Protein AF-F8KZW7-F1 (afdb_monomer_lite)

Foldseek 3Di:
DALVVLLVQLVVLVVDDPVSSLVSLLVSLVVLLVVLVVDPDDDLVSLVSSLSSLVSSQPRPPHFLSSVLSNLVSVQVNQVNVVNPWKDFPDKDKDKAFAPQQKKKKAALVLAAEPVCVVVCVVCVVVCQQQQRMAMAGQPDGGIAMEMETEIAGQAQHDGPVQSVFFRHKDDWGKHFHQPQWMAMAHDGRHPPDDGRDTDRDDGGMWTWMWTWGDDPVHIYIYITIYHDPDDGGDDDPDHHYPYRDD

Structure (mmCIF, N/CA/C/O backbone):
data_AF-F8KZW7-F1
#
_entry.id   AF-F8KZW7-F1
#
loop_
_atom_site.group_PDB
_atom_site.id
_atom_site.type_symbol
_atom_site.label_atom_id
_atom_site.label_alt_id
_atom_site.label_comp_id
_atom_site.label_asym_id
_atom_site.label_entity_id
_atom_site.label_seq_id
_atom_site.pdbx_PDB_ins_code
_atom_site.Cartn_x
_atom_site.Cartn_y
_atom_site.Cartn_z
_atom_site.occupancy
_atom_site.B_iso_or_equiv
_atom_site.auth_seq_id
_atom_site.auth_comp_id
_atom_site.auth_asym_id
_atom_site.auth_atom_id
_atom_site.pdbx_PDB_model_num
ATOM 1 N N . MET A 1 1 ? -19.514 6.693 23.276 1.00 58.22 1 MET A N 1
ATOM 2 C CA . MET A 1 1 ? -19.284 7.990 22.617 1.00 58.22 1 MET A CA 1
ATOM 3 C C . MET A 1 1 ? -19.379 7.736 21.130 1.00 58.22 1 MET A C 1
ATOM 5 O O . MET A 1 1 ? -18.929 6.681 20.712 1.00 58.22 1 MET A O 1
ATOM 9 N N . ASP A 1 2 ? -20.049 8.608 20.391 1.00 83.12 2 ASP A N 1
ATOM 10 C CA . ASP A 1 2 ? -20.352 8.393 18.974 1.00 83.12 2 ASP A CA 1
ATOM 11 C C . ASP A 1 2 ? -19.089 8.574 18.110 1.00 83.12 2 ASP A C 1
ATOM 13 O O . ASP A 1 2 ? -18.417 9.605 18.214 1.00 83.12 2 ASP A O 1
ATOM 17 N N . VAL A 1 3 ? -18.754 7.577 17.283 1.00 91.12 3 VAL A N 1
ATOM 18 C CA . VAL A 1 3 ? -17.607 7.627 16.359 1.00 91.12 3 VAL A CA 1
ATOM 19 C C . VAL A 1 3 ? -17.760 8.753 15.331 1.00 91.12 3 VAL A C 1
ATOM 21 O O . VAL A 1 3 ? -16.763 9.372 14.953 1.00 91.12 3 VAL A O 1
ATOM 24 N N . SER A 1 4 ? -18.997 9.126 14.994 1.00 89.56 4 SER A N 1
ATOM 25 C CA . SER A 1 4 ? -19.314 10.258 14.116 1.00 89.56 4 SER A CA 1
ATOM 26 C C . SER A 1 4 ? -18.741 11.568 14.665 1.00 89.56 4 SER A C 1
ATOM 28 O O . SER A 1 4 ? -18.175 12.378 13.929 1.00 89.56 4 SER A O 1
ATOM 30 N N . ARG A 1 5 ? -18.798 11.750 15.993 1.00 93.00 5 ARG A N 1
ATOM 31 C CA . ARG A 1 5 ? -18.225 12.915 16.685 1.00 93.00 5 ARG A CA 1
ATOM 32 C C . ARG A 1 5 ? -16.701 12.937 16.571 1.00 93.00 5 ARG A C 1
ATOM 34 O O . ARG A 1 5 ? -16.118 13.985 16.310 1.00 93.00 5 ARG A O 1
ATOM 41 N N . LEU A 1 6 ? -16.048 11.784 16.745 1.00 93.75 6 LEU A N 1
ATOM 42 C CA . LEU A 1 6 ? -14.592 11.666 16.588 1.00 93.75 6 LEU A CA 1
ATOM 43 C C . LEU A 1 6 ? -14.150 11.943 15.151 1.00 93.75 6 LEU A C 1
ATOM 45 O O . LEU A 1 6 ? -13.119 12.581 14.929 1.00 93.75 6 LEU A O 1
ATOM 49 N N . LYS A 1 7 ? -14.934 11.491 14.173 1.00 94.19 7 LYS A N 1
ATOM 50 C CA . LYS A 1 7 ? -14.703 11.771 12.758 1.00 94.19 7 LYS A CA 1
ATOM 51 C C . LYS A 1 7 ? -14.780 13.269 12.473 1.00 94.19 7 LYS A C 1
ATOM 53 O O . LYS A 1 7 ? -13.861 13.818 11.866 1.00 94.19 7 LYS A O 1
ATOM 58 N N . GLU A 1 8 ? -15.803 13.957 12.975 1.00 94.12 8 GLU A N 1
ATOM 59 C CA . GLU A 1 8 ? -15.895 15.413 12.846 1.00 94.12 8 GLU A CA 1
ATOM 60 C C . GLU A 1 8 ? -14.707 16.124 13.514 1.00 94.12 8 GLU A C 1
ATOM 62 O O . GLU A 1 8 ? -14.055 16.959 12.882 1.00 94.12 8 GLU A O 1
ATOM 67 N N . GLU A 1 9 ? -14.351 15.744 14.746 1.00 94.94 9 GLU A N 1
ATOM 68 C CA . GLU A 1 9 ? -13.170 16.284 15.432 1.00 94.94 9 GLU A CA 1
ATOM 69 C C . GLU A 1 9 ? -11.878 16.061 14.634 1.00 94.94 9 GLU A C 1
ATOM 71 O O . GLU A 1 9 ? -11.013 16.940 14.606 1.00 94.94 9 GLU A O 1
ATOM 76 N N . THR A 1 10 ? -11.754 14.919 13.951 1.00 94.75 10 THR A N 1
ATOM 77 C CA . THR A 1 10 ? -10.608 14.616 13.084 1.00 94.75 10 THR A CA 1
ATOM 78 C C . THR A 1 10 ? -10.523 15.617 11.934 1.00 94.75 10 THR A C 1
ATOM 80 O O . THR A 1 10 ? -9.460 16.194 11.700 1.00 94.75 10 THR A O 1
ATOM 83 N N . TYR A 1 11 ? -11.638 15.896 11.254 1.00 94.06 11 TYR A N 1
ATOM 84 C CA . TYR A 1 11 ? -11.665 16.874 10.163 1.00 94.06 11 TYR A CA 1
ATOM 85 C C . TYR A 1 11 ? -11.407 18.305 10.628 1.00 94.06 11 TYR A C 1
ATOM 87 O O . TYR A 1 11 ? -10.748 19.066 9.918 1.00 94.06 11 TYR A O 1
ATOM 95 N N . GLN A 1 12 ? -11.877 18.687 11.817 1.00 94.88 12 GLN A N 1
ATOM 96 C CA . GLN A 1 12 ? -11.544 19.999 12.375 1.00 94.88 12 GLN A CA 1
ATOM 97 C C . GLN A 1 12 ? -10.061 20.083 12.755 1.00 94.88 12 GLN A C 1
ATOM 99 O O . GLN A 1 12 ? -9.422 21.100 12.490 1.00 94.88 12 GLN A O 1
ATOM 104 N N . ALA A 1 13 ? -9.477 19.007 13.292 1.00 94.06 13 ALA A N 1
ATOM 105 C CA . ALA A 1 13 ? -8.058 18.964 13.639 1.00 94.06 13 ALA A CA 1
ATOM 106 C C . ALA A 1 13 ? -7.142 19.159 12.418 1.00 94.06 13 ALA A C 1
ATOM 108 O O . ALA A 1 13 ? -6.082 19.771 12.546 1.00 94.06 13 ALA A O 1
ATOM 109 N N . LEU A 1 14 ? -7.552 18.702 11.228 1.00 92.31 14 LEU A N 1
ATOM 110 C CA . LEU A 1 14 ? -6.794 18.900 9.986 1.00 92.31 14 LEU A CA 1
ATOM 111 C C . LEU A 1 14 ? -6.624 20.377 9.598 1.00 92.31 14 LEU A C 1
ATOM 113 O O . LEU A 1 14 ? -5.655 20.705 8.913 1.00 92.31 14 LEU A O 1
ATOM 117 N N . LYS A 1 15 ? -7.520 21.257 10.062 1.00 94.31 15 LYS A N 1
ATOM 118 C CA . LYS A 1 15 ? -7.487 22.706 9.804 1.00 94.31 15 LYS A CA 1
ATOM 119 C C . LYS A 1 15 ? -6.581 23.476 10.773 1.00 94.31 15 LYS A C 1
ATOM 121 O O . LYS A 1 15 ? -6.376 24.671 10.585 1.00 94.31 15 LYS A O 1
ATOM 126 N N . LEU A 1 16 ? -6.066 22.819 11.815 1.00 93.00 16 LEU A N 1
ATOM 127 C CA . LEU A 1 16 ? -5.183 23.437 12.806 1.00 93.00 16 LEU A CA 1
ATOM 128 C C . LEU A 1 16 ? -3.752 23.596 12.272 1.00 93.00 16 LEU A C 1
ATOM 130 O O . LEU A 1 16 ? -3.317 22.892 11.356 1.00 93.00 16 LEU A O 1
ATOM 134 N N . GLY A 1 17 ? -2.980 24.477 12.915 1.00 91.25 17 GLY A N 1
ATOM 135 C CA . GLY A 1 17 ? -1.543 24.597 12.670 1.00 91.25 17 GLY A CA 1
ATOM 136 C C . GLY A 1 17 ? -0.790 23.306 13.017 1.00 91.25 17 GLY A C 1
ATOM 137 O O . GLY A 1 17 ? -1.219 22.535 13.875 1.00 91.25 17 GLY A O 1
ATOM 138 N N . ALA A 1 18 ? 0.362 23.068 12.380 1.00 88.38 18 ALA A N 1
ATOM 139 C CA . ALA A 1 18 ? 1.062 21.775 12.407 1.00 88.38 18 ALA A CA 1
ATOM 140 C C . ALA A 1 18 ? 1.253 21.174 13.816 1.00 88.38 18 ALA A C 1
ATOM 142 O O . ALA A 1 18 ? 0.946 20.001 14.036 1.00 88.38 18 ALA A O 1
ATOM 143 N N . ARG A 1 19 ? 1.707 21.978 14.790 1.00 89.25 19 ARG A N 1
ATOM 144 C CA . ARG A 1 19 ? 1.958 21.528 16.172 1.00 89.25 19 ARG A CA 1
ATOM 145 C C . ARG A 1 19 ? 0.678 21.132 16.912 1.00 89.25 19 ARG A C 1
ATOM 147 O O . ARG A 1 19 ? 0.672 20.149 17.652 1.00 89.25 19 ARG A O 1
ATOM 154 N N . GLU A 1 20 ? -0.388 21.905 16.745 1.00 92.94 20 GLU A N 1
ATOM 155 C CA . GLU A 1 20 ? -1.680 21.653 17.392 1.00 92.94 20 GLU A CA 1
ATOM 156 C C . GLU A 1 20 ? -2.397 20.479 16.734 1.00 92.94 20 GLU A C 1
ATOM 158 O O . GLU A 1 20 ? -2.860 19.580 17.435 1.00 92.94 20 GLU A O 1
ATOM 163 N N . ARG A 1 21 ? -2.377 20.430 15.396 1.00 92.81 21 ARG A N 1
ATOM 164 C CA . ARG A 1 21 ? -2.855 19.302 14.595 1.00 92.81 21 ARG A CA 1
ATOM 165 C C . ARG A 1 21 ? -2.210 17.999 15.046 1.00 92.81 21 ARG A C 1
ATOM 167 O O . ARG A 1 21 ? -2.924 17.046 15.333 1.00 92.81 21 ARG A O 1
ATOM 174 N N . PHE A 1 22 ? -0.883 17.967 15.179 1.00 90.62 22 PHE A N 1
ATOM 175 C CA . PHE A 1 22 ? -0.159 16.782 15.644 1.00 90.62 22 PHE A CA 1
ATOM 176 C C . PHE A 1 22 ? -0.659 16.296 17.012 1.00 90.62 22 PHE A C 1
ATOM 178 O O . PHE A 1 22 ? -1.036 15.133 17.166 1.00 90.62 22 PHE A O 1
ATOM 185 N N . LYS A 1 23 ? -0.714 17.192 18.007 1.00 92.06 23 LYS A N 1
ATOM 186 C CA . LYS A 1 23 ? -1.178 16.849 19.361 1.00 92.06 23 LYS A CA 1
ATOM 187 C C . LYS A 1 23 ? -2.624 16.354 19.358 1.00 92.06 23 LYS A C 1
ATOM 189 O O . LYS A 1 23 ? -2.924 15.343 19.992 1.00 92.06 23 LYS A O 1
ATOM 194 N N . LYS A 1 24 ? -3.506 17.055 18.641 1.00 94.00 24 LYS A N 1
ATOM 195 C CA . LYS A 1 24 ? -4.939 16.758 18.608 1.00 94.00 24 LYS A CA 1
ATOM 196 C C . LYS A 1 24 ? -5.224 15.447 17.878 1.00 94.00 24 LYS A C 1
ATOM 198 O O . LYS A 1 24 ? -5.965 14.628 18.410 1.00 94.00 24 LYS A O 1
ATOM 203 N N . LEU A 1 25 ? -4.587 15.195 16.732 1.00 93.94 25 LEU A N 1
ATOM 204 C CA . LEU A 1 25 ? -4.713 13.918 16.022 1.00 93.94 25 LEU A CA 1
ATOM 205 C C . LEU A 1 25 ? -4.189 12.755 16.869 1.00 93.94 25 LEU A C 1
ATOM 207 O O . LEU A 1 25 ? -4.858 11.732 16.962 1.00 93.94 25 LEU A O 1
ATOM 211 N N . LYS A 1 26 ? -3.057 12.914 17.567 1.00 92.19 26 LYS A N 1
ATOM 212 C CA . LYS A 1 26 ? -2.554 11.872 18.475 1.00 92.19 26 LYS A CA 1
ATOM 213 C C . LYS A 1 26 ? -3.569 11.534 19.575 1.00 92.19 26 LYS A C 1
ATOM 215 O O . LYS A 1 26 ? -3.819 10.359 19.833 1.00 92.19 26 LYS A O 1
ATOM 220 N N . GLN A 1 27 ? -4.181 12.549 20.188 1.00 93.50 27 GLN A N 1
ATOM 221 C CA . GLN A 1 27 ? -5.240 12.363 21.185 1.00 93.50 27 GLN A CA 1
ATOM 222 C C . GLN A 1 27 ? -6.457 11.627 20.602 1.00 93.50 27 GLN A C 1
ATOM 224 O O . GLN A 1 27 ? -6.861 10.604 21.155 1.00 93.50 27 GLN A O 1
ATOM 229 N N . ILE A 1 28 ? -6.996 12.111 19.476 1.00 94.31 28 ILE A N 1
ATOM 230 C CA . ILE A 1 28 ? -8.148 11.502 18.791 1.00 94.31 28 ILE A CA 1
ATOM 231 C C . ILE A 1 28 ? -7.849 10.046 18.426 1.00 94.31 28 ILE A C 1
ATOM 233 O O . ILE A 1 28 ? -8.687 9.175 18.637 1.00 94.31 28 ILE A O 1
ATOM 237 N N . GLY A 1 29 ? -6.641 9.764 17.933 1.00 93.19 29 GLY A N 1
ATOM 238 C CA . GLY A 1 29 ? -6.198 8.411 17.627 1.00 93.19 29 GLY A CA 1
ATOM 239 C C . GLY A 1 29 ? -6.315 7.499 18.845 1.00 93.19 29 GLY A C 1
ATOM 240 O O . GLY A 1 29 ? -7.010 6.486 18.787 1.00 93.19 29 GLY A O 1
ATOM 241 N N . HIS A 1 30 ? -5.687 7.851 19.970 1.00 93.44 30 HIS A N 1
ATOM 242 C CA . HIS A 1 30 ? -5.748 7.021 21.179 1.00 93.44 30 HIS A CA 1
ATOM 243 C C . HIS A 1 30 ? -7.184 6.761 21.653 1.00 93.44 30 HIS A C 1
ATOM 245 O O . HIS A 1 30 ? -7.508 5.643 22.059 1.00 93.44 30 HIS A O 1
ATOM 251 N N . GLU A 1 31 ? -8.044 7.769 21.554 1.00 94.31 31 GLU A N 1
ATOM 252 C CA . GLU A 1 31 ? -9.458 7.667 21.893 1.00 94.31 31 GLU A CA 1
ATOM 253 C C . GLU A 1 31 ? -10.211 6.720 20.945 1.00 94.31 31 GLU A C 1
ATOM 255 O O . GLU A 1 31 ? -10.855 5.777 21.410 1.00 94.31 31 GLU A O 1
ATOM 260 N N . ALA A 1 32 ? -10.049 6.887 19.629 1.00 94.62 32 ALA A N 1
ATOM 261 C CA . ALA A 1 32 ? -10.641 6.021 18.611 1.00 94.62 32 ALA A CA 1
ATOM 262 C C . ALA A 1 32 ? -10.169 4.566 18.746 1.00 94.62 32 ALA A C 1
ATOM 264 O O . ALA A 1 32 ? -10.972 3.640 18.678 1.00 94.62 32 ALA A O 1
ATOM 265 N N . LEU A 1 33 ? -8.877 4.341 19.004 1.00 94.44 33 LEU A N 1
ATOM 266 C CA . LEU A 1 33 ? -8.320 3.002 19.200 1.00 94.44 33 LEU A CA 1
ATOM 267 C C . LEU A 1 33 ? -8.892 2.319 20.449 1.00 94.44 33 LEU A C 1
ATOM 269 O O . LEU A 1 33 ? -9.175 1.122 20.418 1.00 94.44 33 LEU A O 1
ATOM 273 N N . SER A 1 34 ? -9.052 3.066 21.544 1.00 93.75 34 SER A N 1
ATOM 274 C CA . SER A 1 34 ? -9.648 2.561 22.785 1.00 93.75 34 SER A CA 1
ATOM 275 C C . SER A 1 34 ? -11.116 2.163 22.585 1.00 93.75 34 SER A C 1
ATOM 277 O O . SER A 1 34 ? -11.524 1.062 22.968 1.00 93.75 34 SER A O 1
ATOM 279 N N . GLN A 1 35 ? -11.894 3.019 21.912 1.00 93.62 35 GLN A N 1
ATOM 280 C CA . GLN A 1 35 ? -13.299 2.747 21.597 1.00 93.62 35 GLN A CA 1
ATOM 281 C C . GLN A 1 35 ? -13.440 1.556 20.640 1.00 93.62 35 GLN A C 1
ATOM 283 O O . GLN A 1 35 ? -14.198 0.633 20.931 1.00 93.62 35 GLN A O 1
ATOM 288 N N . TYR A 1 36 ? -12.631 1.507 19.576 1.00 94.19 36 TYR A N 1
ATOM 289 C CA . TYR A 1 36 ? -12.600 0.396 18.623 1.00 94.19 36 TYR A CA 1
ATOM 290 C C . TYR A 1 36 ? -12.297 -0.952 19.289 1.00 94.19 36 TYR A C 1
ATOM 292 O O . TYR A 1 36 ? -12.964 -1.944 19.014 1.00 94.19 36 TYR A O 1
ATOM 300 N N . LYS A 1 37 ? -11.332 -1.004 20.217 1.00 91.38 37 LYS A N 1
ATOM 301 C CA . LYS A 1 37 ? -11.010 -2.238 20.960 1.00 91.38 37 LYS A CA 1
ATOM 302 C C . LYS A 1 37 ? -12.126 -2.700 21.899 1.00 91.38 37 LYS A C 1
ATOM 304 O O . LYS A 1 37 ? -12.156 -3.874 22.257 1.00 91.38 37 LYS A O 1
ATOM 309 N N . SER A 1 38 ? -12.997 -1.786 22.315 1.00 90.56 38 SER A N 1
ATOM 310 C CA . SER A 1 38 ? -14.096 -2.061 23.245 1.00 90.56 38 SER A CA 1
ATOM 311 C C . SER A 1 38 ? -15.400 -2.439 22.527 1.00 90.56 38 SER A C 1
ATOM 313 O O . SER A 1 38 ? -16.345 -2.888 23.176 1.00 90.56 38 SER A O 1
ATOM 315 N N . LEU A 1 39 ? -15.460 -2.274 21.201 1.00 89.56 39 LEU A N 1
ATOM 316 C CA . LEU A 1 39 ? -16.603 -2.658 20.375 1.00 89.56 39 LEU A CA 1
ATOM 317 C C . LEU A 1 39 ? -16.708 -4.181 20.272 1.00 89.56 39 LEU A C 1
ATOM 319 O O . LEU A 1 39 ? -15.776 -4.856 19.838 1.00 89.56 39 LEU A O 1
ATOM 323 N N . LYS A 1 40 ? -17.868 -4.718 20.661 1.00 83.62 40 LYS A N 1
ATOM 324 C CA . LYS A 1 40 ? -18.182 -6.146 20.516 1.00 83.62 40 LYS A CA 1
ATOM 325 C C . LYS A 1 40 ? -18.731 -6.456 19.124 1.00 83.62 40 LYS A C 1
ATOM 327 O O . LYS A 1 40 ? -18.193 -7.327 18.449 1.00 83.62 40 LYS A O 1
ATOM 332 N N . ASP A 1 41 ? -19.711 -5.670 18.679 1.00 83.75 41 ASP A N 1
ATOM 333 C CA . ASP A 1 41 ? -20.428 -5.869 17.417 1.00 83.75 41 ASP A CA 1
ATOM 334 C C . ASP A 1 41 ? -20.592 -4.530 16.677 1.00 83.75 41 ASP A C 1
ATOM 336 O O . ASP A 1 41 ? -21.647 -3.905 16.755 1.00 83.75 41 ASP A O 1
ATOM 340 N N . PRO A 1 42 ? -19.534 -4.031 16.012 1.00 86.62 42 PRO A N 1
ATOM 341 C CA . PRO A 1 42 ? -19.619 -2.789 15.249 1.00 86.62 42 PRO A CA 1
ATOM 342 C C . PRO A 1 42 ? -20.479 -2.980 13.991 1.00 86.62 42 PRO A C 1
ATOM 344 O O . PRO A 1 42 ? -20.363 -4.013 13.323 1.00 86.62 42 PRO A O 1
ATOM 347 N N . CYS A 1 43 ? -21.300 -1.986 13.642 1.00 90.88 43 CYS A N 1
ATOM 348 C CA . CYS A 1 43 ? -22.025 -1.982 12.369 1.00 90.88 43 CYS A CA 1
ATOM 349 C C . CYS A 1 43 ? -21.145 -1.467 11.213 1.00 90.88 43 CYS A C 1
ATOM 351 O O . CYS A 1 43 ? -19.990 -1.073 11.399 1.00 90.88 43 CYS A O 1
ATOM 353 N N . VAL A 1 44 ? -21.682 -1.499 9.991 1.00 90.75 44 VAL A N 1
ATOM 354 C CA . VAL A 1 44 ? -20.967 -1.073 8.776 1.00 90.75 44 VAL A CA 1
ATOM 355 C C . VAL A 1 44 ? -20.605 0.413 8.842 1.00 90.75 44 VAL A C 1
ATOM 357 O O . VAL A 1 44 ? -19.481 0.787 8.506 1.00 90.75 44 VAL A O 1
ATOM 360 N N . GLU A 1 45 ? -21.532 1.246 9.309 1.00 91.12 45 GLU A N 1
ATOM 361 C CA . GLU A 1 45 ? -21.376 2.695 9.444 1.00 91.12 45 GLU A CA 1
ATOM 362 C C . GLU A 1 45 ? -20.285 3.038 10.462 1.00 91.12 45 GLU A C 1
ATOM 364 O O . GLU A 1 45 ? -19.380 3.811 10.145 1.00 91.12 45 GLU A O 1
ATOM 369 N N . ASP A 1 46 ? -20.296 2.378 11.626 1.00 91.62 46 ASP A N 1
ATOM 370 C CA . ASP A 1 46 ? -19.263 2.561 12.647 1.00 91.62 46 ASP A CA 1
ATOM 371 C C . ASP A 1 46 ? -17.872 2.263 12.078 1.00 91.62 46 ASP A C 1
ATOM 373 O O . ASP A 1 46 ? -16.930 3.045 12.225 1.00 91.62 46 ASP A O 1
ATOM 377 N N . LEU A 1 47 ? -17.729 1.114 11.407 1.00 92.88 47 LEU A N 1
ATOM 378 C CA . LEU A 1 47 ? -16.454 0.698 10.829 1.00 92.88 47 LEU A CA 1
ATOM 379 C C . LEU A 1 47 ? -15.983 1.657 9.743 1.00 92.88 47 LEU A C 1
ATOM 381 O O . LEU A 1 47 ? -14.785 1.928 9.674 1.00 92.88 47 LEU A O 1
ATOM 385 N N . LYS A 1 48 ? -16.896 2.178 8.919 1.00 92.44 48 LYS A N 1
ATOM 386 C CA . LYS A 1 48 ? -16.565 3.168 7.893 1.00 92.44 48 LYS A CA 1
ATOM 387 C C . LYS A 1 48 ? -15.923 4.404 8.522 1.00 92.44 48 LYS A C 1
ATOM 389 O O . LYS A 1 48 ? -14.860 4.830 8.069 1.00 92.44 48 LYS A O 1
ATOM 394 N N . ASP A 1 49 ? -16.502 4.915 9.603 1.00 94.19 49 ASP A N 1
ATOM 395 C CA . ASP A 1 49 ? -15.970 6.086 10.295 1.00 94.19 49 ASP A CA 1
ATOM 396 C C . ASP A 1 49 ? -14.628 5.797 10.982 1.00 94.19 49 ASP A C 1
ATOM 398 O O . ASP A 1 49 ? -13.687 6.581 10.839 1.00 94.19 49 ASP A O 1
ATOM 402 N N . TYR A 1 50 ? -14.469 4.640 11.636 1.00 95.44 50 TYR A N 1
ATOM 403 C CA . TYR A 1 50 ? -13.168 4.238 12.188 1.00 95.44 50 TYR A CA 1
ATOM 404 C C . TYR A 1 50 ? -12.089 4.088 11.116 1.00 95.44 50 TYR A C 1
ATOM 406 O O . TYR A 1 50 ? -10.954 4.509 11.335 1.00 95.44 50 TYR A O 1
ATOM 414 N N . ILE A 1 51 ? -12.414 3.499 9.962 1.00 93.06 51 ILE A N 1
ATOM 415 C CA . ILE A 1 51 ? -11.473 3.353 8.845 1.00 93.06 51 ILE A CA 1
ATOM 416 C C . ILE A 1 51 ? -11.020 4.731 8.361 1.00 93.06 51 ILE A C 1
ATOM 418 O O . ILE A 1 51 ? -9.828 4.932 8.139 1.00 93.06 51 ILE A O 1
ATOM 422 N N . GLU A 1 52 ? -11.940 5.685 8.213 1.00 93.06 52 GLU A N 1
ATOM 423 C CA . GLU A 1 52 ? -11.604 7.051 7.805 1.00 93.06 52 GLU A CA 1
ATOM 424 C C . GLU A 1 52 ? -10.703 7.753 8.828 1.00 93.06 52 GLU A C 1
ATOM 426 O O . GLU A 1 52 ? -9.672 8.314 8.449 1.00 93.06 52 GLU A O 1
ATOM 431 N N . ILE A 1 53 ? -11.026 7.650 10.122 1.00 94.00 53 ILE A N 1
ATOM 432 C CA . ILE A 1 53 ? -10.187 8.189 11.200 1.00 94.00 53 ILE A CA 1
ATOM 433 C C . ILE A 1 53 ? -8.800 7.541 11.152 1.00 94.00 53 ILE A C 1
ATOM 435 O O . ILE A 1 53 ? -7.792 8.243 11.082 1.00 94.00 53 ILE A O 1
ATOM 439 N N . PHE A 1 54 ? -8.712 6.208 11.142 1.00 93.81 54 PHE A N 1
ATOM 440 C CA . PHE A 1 54 ? -7.425 5.517 11.164 1.00 93.81 54 PHE A CA 1
ATOM 441 C C . PHE A 1 54 ? -6.582 5.808 9.921 1.00 93.81 54 PHE A C 1
ATOM 443 O O . PHE A 1 54 ? -5.381 6.004 10.076 1.00 93.81 54 PHE A O 1
ATOM 450 N N . LYS A 1 55 ? -7.177 5.946 8.728 1.00 90.19 55 LYS A N 1
ATOM 451 C CA . LYS A 1 55 ? -6.468 6.379 7.506 1.00 90.19 55 LYS A CA 1
ATOM 452 C C . LYS A 1 55 ? -5.797 7.745 7.654 1.00 90.19 55 LYS A C 1
ATOM 454 O O . LYS A 1 55 ? -4.762 7.979 7.035 1.00 90.19 55 LYS A O 1
ATOM 459 N N . ILE A 1 56 ? -6.374 8.646 8.447 1.00 90.88 56 ILE A N 1
ATOM 460 C CA . ILE A 1 56 ? -5.775 9.951 8.752 1.00 90.88 56 ILE A CA 1
ATOM 461 C C . ILE A 1 56 ? -4.689 9.794 9.822 1.00 90.88 56 ILE A C 1
ATOM 463 O O . ILE A 1 56 ? -3.591 10.322 9.669 1.00 90.88 56 ILE A O 1
ATOM 467 N N . ILE A 1 57 ? -4.976 9.044 10.888 1.00 91.44 57 ILE A N 1
ATOM 468 C CA . ILE A 1 57 ? -4.068 8.877 12.028 1.00 91.44 57 ILE A CA 1
ATOM 469 C C . ILE A 1 57 ? -2.769 8.158 11.648 1.00 91.44 57 ILE A C 1
ATOM 471 O O . ILE A 1 57 ? -1.713 8.568 12.120 1.00 91.44 57 ILE A O 1
ATOM 475 N N . VAL A 1 58 ? -2.807 7.138 10.782 1.00 87.94 58 VAL A N 1
ATOM 476 C CA . VAL A 1 58 ? -1.592 6.404 10.367 1.00 87.94 58 VAL A CA 1
ATOM 477 C C . VAL A 1 58 ? -0.598 7.264 9.580 1.00 87.94 58 VAL A C 1
ATOM 479 O O . VAL A 1 58 ? 0.571 6.911 9.510 1.00 87.94 58 VAL A O 1
ATOM 482 N N . LYS A 1 59 ? -1.035 8.408 9.033 1.00 82.94 59 LYS A N 1
ATOM 483 C CA . LYS A 1 59 ? -0.166 9.383 8.350 1.00 82.94 59 LYS A CA 1
ATOM 484 C C . LYS A 1 59 ? 0.544 10.338 9.314 1.00 82.94 59 LYS A C 1
ATOM 486 O O . LYS A 1 59 ? 1.347 11.160 8.885 1.00 82.94 59 LYS A O 1
ATOM 491 N N . VAL A 1 60 ? 0.215 10.301 10.605 1.00 82.62 60 VAL A N 1
ATOM 492 C CA . VAL A 1 60 ? 0.857 11.155 11.608 1.00 82.62 60 VAL A CA 1
ATOM 493 C C . VAL A 1 60 ? 2.232 10.564 11.952 1.00 82.62 60 VAL A C 1
ATOM 495 O O . VAL A 1 60 ? 2.294 9.398 12.343 1.00 82.62 60 VAL A O 1
ATOM 498 N N . PRO A 1 61 ? 3.331 11.338 11.866 1.00 72.25 61 PRO A N 1
ATOM 499 C CA . PRO A 1 61 ? 4.665 10.841 12.203 1.00 72.25 61 PRO A CA 1
ATOM 500 C C . PRO A 1 61 ? 4.751 10.290 13.635 1.00 72.25 61 PRO A C 1
ATOM 502 O O . PRO A 1 61 ? 4.103 10.812 14.545 1.00 72.25 61 PRO A O 1
ATOM 505 N N . ALA A 1 62 ? 5.573 9.256 13.849 1.00 71.62 62 ALA A N 1
ATOM 506 C CA . ALA A 1 62 ? 5.801 8.621 15.157 1.00 71.62 62 ALA A CA 1
ATOM 507 C C . ALA A 1 62 ? 4.522 8.116 15.869 1.00 71.62 62 ALA A C 1
ATOM 509 O O . ALA A 1 62 ? 4.455 8.048 17.104 1.00 71.62 62 ALA A O 1
ATOM 510 N N . ILE A 1 63 ? 3.476 7.785 15.107 1.00 74.94 63 ILE A N 1
ATOM 511 C CA . ILE A 1 63 ? 2.269 7.150 15.634 1.00 74.94 63 ILE A CA 1
ATOM 512 C C . ILE A 1 63 ? 2.507 5.642 15.842 1.00 74.94 63 ILE A C 1
ATOM 514 O O . ILE A 1 63 ? 3.281 5.006 15.135 1.00 74.94 63 ILE A O 1
ATOM 518 N N . SER A 1 64 ? 1.841 5.050 16.835 1.00 78.00 64 SER A N 1
ATOM 519 C CA . SER A 1 64 ? 2.010 3.631 17.175 1.00 78.00 64 SER A CA 1
ATOM 520 C C . SER A 1 64 ? 1.608 2.688 16.030 1.00 78.00 64 SER A C 1
ATOM 522 O O . SER A 1 64 ? 0.555 2.850 15.413 1.00 78.00 64 SER A O 1
ATOM 524 N N . THR A 1 65 ? 2.361 1.601 15.847 1.00 80.75 65 THR A N 1
ATOM 525 C CA . THR A 1 65 ? 2.015 0.480 14.949 1.00 80.75 65 THR A CA 1
ATOM 526 C C . THR A 1 65 ? 0.624 -0.111 15.225 1.00 80.75 65 THR A C 1
ATOM 528 O O . THR A 1 65 ? -0.033 -0.626 14.318 1.00 80.75 65 THR A O 1
ATOM 531 N N . ALA A 1 66 ? 0.105 0.048 16.449 1.00 84.94 66 ALA A N 1
ATOM 532 C CA . ALA A 1 66 ? -1.242 -0.371 16.826 1.00 84.94 66 ALA A CA 1
ATOM 533 C C . ALA A 1 66 ? -2.348 0.255 15.952 1.00 84.94 66 ALA A C 1
ATOM 535 O O . ALA A 1 66 ? -3.405 -0.359 15.796 1.00 84.94 66 ALA A O 1
ATOM 536 N N . PHE A 1 67 ? -2.117 1.439 15.370 1.00 88.50 67 PHE A N 1
ATOM 537 C CA . PHE A 1 67 ? -3.061 2.092 14.458 1.00 88.50 67 PHE A CA 1
ATOM 538 C C . PHE A 1 67 ? -3.106 1.426 13.082 1.00 88.50 67 PHE A C 1
ATOM 540 O O . PHE A 1 67 ? -4.199 1.197 12.569 1.00 88.50 67 PHE A O 1
ATOM 547 N N . ASN A 1 68 ? -1.955 1.028 12.528 1.00 85.31 68 ASN A N 1
ATOM 548 C CA . ASN A 1 68 ? -1.891 0.247 11.286 1.00 85.31 68 ASN A CA 1
ATOM 549 C C . ASN A 1 68 ? -2.621 -1.094 11.448 1.00 85.31 68 ASN A C 1
ATOM 551 O O . ASN A 1 68 ? -3.441 -1.480 10.613 1.00 85.31 68 ASN A O 1
ATOM 555 N N . MET A 1 69 ? -2.401 -1.770 12.580 1.00 86.50 69 MET A N 1
ATOM 556 C CA . MET A 1 69 ? -3.110 -3.007 12.909 1.00 86.50 69 MET A CA 1
ATOM 557 C C . MET A 1 69 ? -4.625 -2.797 13.048 1.00 86.50 69 MET A C 1
ATOM 559 O O . MET A 1 69 ? -5.407 -3.638 12.603 1.00 86.50 69 MET A O 1
ATOM 563 N N . ALA A 1 70 ? -5.052 -1.705 13.691 1.00 90.12 70 ALA A N 1
ATOM 564 C CA . ALA A 1 70 ? -6.467 -1.385 13.867 1.00 90.12 70 ALA A CA 1
ATOM 565 C C . ALA A 1 70 ? -7.149 -1.059 12.533 1.00 90.12 70 ALA A C 1
ATOM 567 O O . ALA A 1 70 ? -8.231 -1.581 12.279 1.00 90.12 70 ALA A O 1
ATOM 568 N N . LEU A 1 71 ? -6.494 -0.287 11.659 1.00 90.00 71 LEU A N 1
ATOM 569 C CA . LEU A 1 71 ? -6.973 0.005 10.309 1.00 90.00 71 LEU A CA 1
ATOM 570 C C . LEU A 1 71 ? -7.192 -1.281 9.503 1.00 90.00 71 LEU A C 1
ATOM 572 O O . LEU A 1 71 ? -8.286 -1.500 8.983 1.00 90.00 71 LEU A O 1
ATOM 576 N N . ALA A 1 72 ? -6.185 -2.159 9.456 1.00 85.25 72 ALA A N 1
ATOM 577 C CA . ALA A 1 72 ? -6.271 -3.419 8.721 1.00 85.25 72 ALA A CA 1
ATOM 578 C C . ALA A 1 72 ? -7.413 -4.313 9.243 1.00 85.25 72 ALA A C 1
ATOM 580 O O . ALA A 1 72 ? -8.196 -4.858 8.461 1.00 85.25 72 ALA A O 1
ATOM 581 N N . LYS A 1 73 ? -7.571 -4.410 10.571 1.00 88.00 73 LYS A N 1
ATOM 582 C CA . LYS A 1 73 ? -8.678 -5.148 11.202 1.00 88.00 73 LYS A CA 1
ATOM 583 C C . LYS A 1 73 ? -10.045 -4.533 10.900 1.00 88.00 73 LYS A C 1
ATOM 585 O O . LYS A 1 73 ? -10.981 -5.275 10.603 1.00 88.00 73 LYS A O 1
ATOM 590 N N . ALA A 1 74 ? -10.165 -3.207 10.959 1.00 90.38 74 ALA A N 1
ATOM 591 C CA . ALA A 1 74 ? -11.414 -2.504 10.687 1.00 90.38 74 ALA A CA 1
ATOM 592 C C . ALA A 1 74 ? -11.851 -2.702 9.231 1.00 90.38 74 ALA A C 1
ATOM 594 O O . ALA A 1 74 ? -12.993 -3.089 8.996 1.00 90.38 74 ALA A O 1
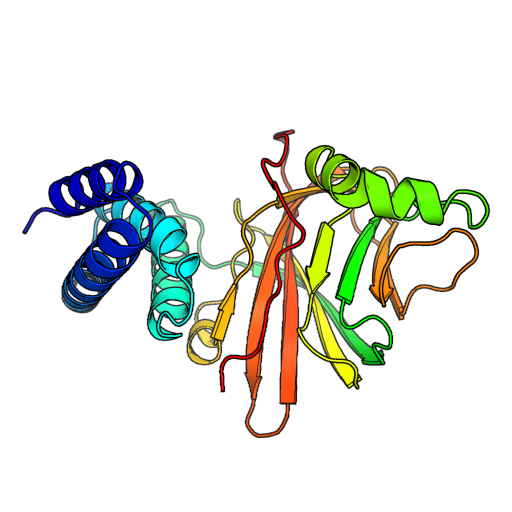ATOM 595 N N . MET A 1 75 ? -10.929 -2.552 8.271 1.00 88.06 75 MET A N 1
ATOM 596 C CA . MET A 1 75 ? -11.187 -2.818 6.850 1.00 88.06 75 MET A CA 1
ATOM 597 C C . MET A 1 75 ? -11.625 -4.265 6.604 1.00 88.06 75 MET A C 1
ATOM 599 O O . MET A 1 75 ? -12.612 -4.501 5.915 1.00 88.06 75 MET A O 1
ATOM 603 N N . SER A 1 76 ? -10.942 -5.234 7.214 1.00 84.56 76 SER A N 1
ATOM 604 C CA . SER A 1 76 ? -11.303 -6.653 7.117 1.00 84.56 76 SER A CA 1
ATOM 605 C C . SER A 1 76 ? -12.727 -6.937 7.590 1.00 84.56 76 SER A C 1
ATOM 607 O O . SER A 1 76 ? -13.527 -7.563 6.890 1.00 84.56 76 SER A O 1
ATOM 609 N N . LYS A 1 77 ? -13.059 -6.439 8.789 1.00 88.00 77 LYS A N 1
ATOM 610 C CA . LYS A 1 77 ? -14.374 -6.627 9.398 1.00 88.00 77 LYS A CA 1
ATOM 611 C C . LYS A 1 77 ? -15.460 -5.939 8.572 1.00 88.00 77 LYS A C 1
ATOM 613 O O . LYS A 1 77 ? -16.509 -6.539 8.368 1.00 88.00 77 LYS A O 1
ATOM 618 N N . TYR A 1 78 ? -15.185 -4.739 8.060 1.00 88.81 78 TYR A N 1
ATOM 619 C CA . TYR A 1 78 ? -16.087 -3.991 7.184 1.00 88.81 78 TYR A CA 1
ATOM 620 C C . TYR A 1 78 ? -16.424 -4.793 5.925 1.00 88.81 78 TYR A C 1
ATOM 622 O O . TYR A 1 78 ? -17.594 -5.011 5.633 1.00 88.81 78 TYR A O 1
ATOM 630 N N . LEU A 1 79 ? -15.410 -5.332 5.243 1.00 85.75 79 LEU A N 1
ATOM 631 C CA . LEU A 1 79 ? -15.605 -6.173 4.059 1.00 85.75 79 LEU A CA 1
ATOM 632 C C . LEU A 1 79 ? -16.392 -7.451 4.369 1.00 85.75 79 LEU A C 1
ATOM 634 O O . LEU A 1 79 ? -17.277 -7.827 3.606 1.00 85.75 79 LEU A O 1
ATOM 638 N N . THR A 1 80 ? -16.127 -8.081 5.515 1.00 86.12 80 THR A N 1
ATOM 639 C CA . THR A 1 80 ? -16.883 -9.266 5.946 1.00 86.12 80 THR A CA 1
ATOM 640 C C . THR A 1 80 ? -18.360 -8.937 6.180 1.00 86.12 80 THR A C 1
ATOM 642 O O . THR A 1 80 ? -19.221 -9.710 5.771 1.00 86.12 80 THR A O 1
ATOM 645 N N . LEU A 1 81 ? -18.677 -7.786 6.789 1.00 87.31 81 LEU A N 1
ATOM 646 C CA . LEU A 1 81 ? -20.068 -7.349 6.976 1.00 87.31 81 LEU A CA 1
ATOM 647 C C . LEU A 1 81 ? -20.774 -7.013 5.653 1.00 87.31 81 LEU A C 1
ATOM 649 O O . LEU A 1 81 ? -21.988 -7.163 5.569 1.00 87.31 81 LEU A O 1
ATOM 653 N N . LEU A 1 82 ? -20.028 -6.620 4.617 1.00 85.94 82 LEU A N 1
ATOM 654 C CA . LEU A 1 82 ? -20.548 -6.431 3.258 1.00 85.94 82 LEU A CA 1
ATOM 655 C C . LEU A 1 82 ? -20.702 -7.744 2.464 1.00 85.94 82 LEU A C 1
ATOM 657 O O . LEU A 1 82 ? -21.064 -7.709 1.291 1.00 85.94 82 LEU A O 1
ATOM 661 N N . GLY A 1 83 ? -20.431 -8.901 3.077 1.00 78.88 83 GLY A N 1
ATOM 662 C CA . GLY A 1 83 ? -20.541 -10.212 2.429 1.00 78.88 83 GLY A CA 1
ATOM 663 C C . GLY A 1 83 ? -19.299 -10.643 1.643 1.00 78.88 83 GLY A C 1
ATOM 664 O O . GLY A 1 83 ? -19.306 -11.713 1.033 1.00 78.88 83 GLY A O 1
ATOM 665 N N . CYS A 1 84 ? -18.206 -9.872 1.682 1.00 77.25 84 CYS A N 1
ATOM 666 C CA . CYS A 1 84 ? -16.913 -10.292 1.144 1.00 77.25 84 CYS A CA 1
ATOM 667 C C . CYS A 1 84 ? -16.227 -11.215 2.162 1.00 77.25 84 CYS A C 1
ATOM 669 O O . CYS A 1 84 ? -15.469 -10.774 3.031 1.00 77.25 84 CYS A O 1
ATOM 671 N N . ASN A 1 85 ? -16.537 -12.509 2.092 1.00 63.41 85 ASN A N 1
ATOM 672 C CA . ASN A 1 85 ? -16.039 -13.511 3.032 1.00 63.41 85 ASN A CA 1
ATOM 673 C C . ASN A 1 85 ? -14.534 -13.758 2.859 1.00 63.41 85 ASN A C 1
ATOM 675 O O . ASN A 1 85 ? -14.152 -14.631 2.093 1.00 63.41 85 ASN A O 1
ATOM 679 N N . ASN A 1 86 ? -13.716 -13.055 3.654 1.00 66.31 86 ASN A N 1
ATOM 680 C CA . ASN A 1 86 ? -12.249 -13.124 3.717 1.00 66.31 86 ASN A CA 1
ATOM 681 C C . ASN A 1 86 ? -11.532 -12.868 2.379 1.00 66.31 86 ASN A C 1
ATOM 683 O O . ASN A 1 86 ? -11.830 -13.464 1.356 1.00 66.31 86 ASN A O 1
ATOM 687 N N . ALA A 1 87 ? -10.495 -12.031 2.400 1.00 75.81 87 ALA A N 1
ATOM 688 C CA . ALA A 1 87 ? -9.642 -11.841 1.230 1.00 75.81 87 ALA A CA 1
ATOM 689 C C . ALA A 1 87 ? -9.006 -13.178 0.807 1.00 75.81 87 ALA A C 1
ATOM 691 O O . ALA A 1 87 ? -8.227 -13.762 1.568 1.00 75.81 87 ALA A O 1
ATOM 692 N N . ILE A 1 88 ? -9.340 -13.667 -0.388 1.00 86.69 88 ILE A N 1
ATOM 693 C CA . ILE A 1 88 ? -8.723 -14.866 -0.963 1.00 86.69 88 ILE A CA 1
ATOM 694 C C . ILE A 1 88 ? -7.489 -14.424 -1.741 1.00 86.69 88 ILE A C 1
ATOM 696 O O . ILE A 1 88 ? -7.572 -13.564 -2.612 1.00 86.69 88 ILE A O 1
ATOM 700 N N . VAL A 1 89 ? -6.330 -15.007 -1.435 1.00 91.12 89 VAL A N 1
ATOM 701 C CA . VAL A 1 89 ? -5.103 -14.767 -2.206 1.00 91.12 89 VAL A CA 1
ATOM 702 C C . VAL A 1 89 ? -5.135 -15.663 -3.443 1.00 91.12 89 VAL A C 1
ATOM 704 O O . VAL A 1 89 ? -4.894 -16.864 -3.338 1.00 91.12 89 VAL A O 1
ATOM 707 N N . LEU A 1 90 ? -5.429 -15.076 -4.602 1.00 92.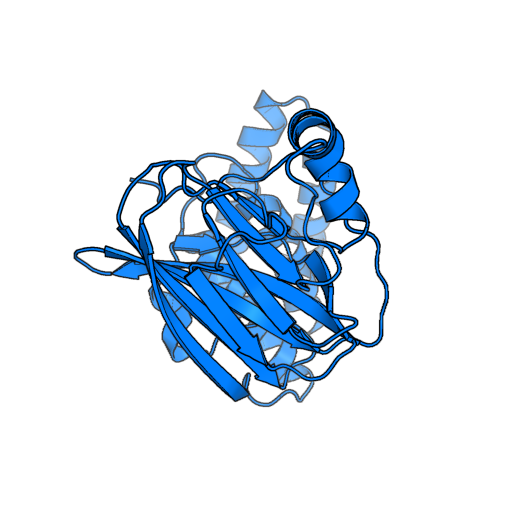38 90 LEU A N 1
ATOM 708 C CA . LEU A 1 90 ? -5.466 -15.765 -5.897 1.00 92.38 90 LEU A CA 1
ATOM 709 C C . LEU A 1 90 ? -4.063 -16.124 -6.389 1.00 92.38 90 LEU A C 1
ATOM 711 O O . LEU A 1 90 ? -3.849 -17.163 -7.007 1.00 92.38 90 LEU A O 1
ATOM 715 N N . PHE A 1 91 ? -3.099 -15.250 -6.108 1.00 93.81 91 PHE A N 1
ATOM 716 C CA . PHE A 1 91 ? -1.717 -15.406 -6.532 1.00 93.81 91 PHE A CA 1
ATOM 717 C C . PHE A 1 91 ? -0.773 -14.798 -5.500 1.00 93.81 91 PHE A C 1
ATOM 719 O O . PHE A 1 91 ? -1.081 -13.763 -4.907 1.00 93.81 91 PHE A O 1
ATOM 726 N N . LYS A 1 92 ? 0.400 -15.413 -5.320 1.00 95.38 92 LYS A N 1
ATOM 727 C CA . LYS A 1 92 ? 1.513 -14.814 -4.583 1.00 95.38 92 LYS A CA 1
ATOM 728 C C . LYS A 1 92 ? 2.858 -15.220 -5.179 1.00 95.38 92 LYS A C 1
ATOM 730 O O . LYS A 1 92 ? 3.049 -16.385 -5.521 1.00 95.38 92 LYS A O 1
ATOM 735 N N . LYS A 1 93 ? 3.806 -14.286 -5.222 1.00 96.69 93 LYS A N 1
ATOM 736 C CA . LYS A 1 93 ? 5.209 -14.551 -5.566 1.00 96.69 93 LYS A CA 1
ATOM 737 C C . LYS A 1 93 ? 6.115 -13.742 -4.652 1.00 96.69 93 LYS A C 1
ATOM 739 O O . LYS A 1 93 ? 5.845 -12.572 -4.400 1.00 96.69 93 LYS A O 1
ATOM 744 N N . SER A 1 94 ? 7.154 -14.391 -4.142 1.00 95.62 94 SER A N 1
ATOM 745 C CA . SER A 1 94 ? 8.125 -13.797 -3.227 1.00 95.62 94 SER A CA 1
ATOM 746 C C . SER A 1 94 ? 9.502 -13.756 -3.859 1.00 95.62 94 SER A C 1
ATOM 748 O O . SER A 1 94 ? 9.862 -14.669 -4.601 1.00 95.62 94 SER A O 1
ATOM 750 N N . THR A 1 95 ? 10.265 -12.727 -3.518 1.00 95.44 95 T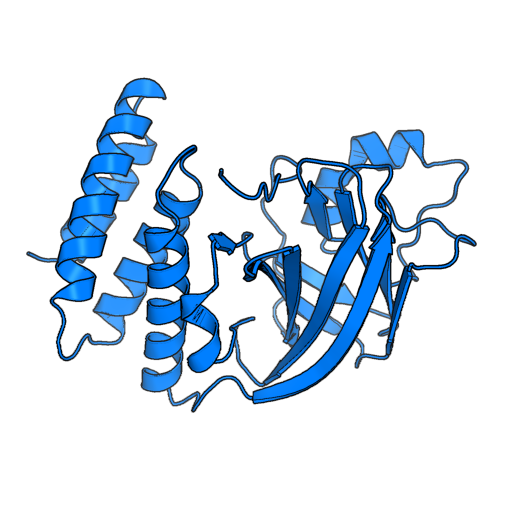HR A N 1
ATOM 751 C CA . THR A 1 95 ? 11.696 -12.638 -3.796 1.00 95.44 95 THR A CA 1
ATOM 752 C C . THR A 1 95 ? 12.392 -11.881 -2.668 1.00 95.44 95 THR A C 1
ATOM 754 O O . THR A 1 95 ? 11.736 -11.289 -1.807 1.00 95.44 95 THR A O 1
ATOM 757 N N . LYS A 1 96 ? 13.719 -11.884 -2.699 1.00 94.50 96 LYS A N 1
ATOM 758 C CA . LYS A 1 96 ? 14.548 -10.916 -1.989 1.00 94.50 96 LYS A CA 1
ATOM 759 C C . LYS A 1 96 ? 15.075 -9.911 -3.004 1.00 94.50 96 LYS A C 1
ATOM 761 O O . LYS A 1 96 ? 15.429 -10.313 -4.112 1.00 94.50 96 LYS A O 1
ATOM 766 N N . ILE A 1 97 ? 15.065 -8.634 -2.644 1.00 93.75 97 ILE A N 1
ATOM 767 C CA . ILE A 1 97 ? 15.618 -7.552 -3.462 1.00 93.75 97 ILE A CA 1
ATOM 768 C C . ILE A 1 97 ? 16.708 -6.876 -2.641 1.00 93.75 97 ILE A C 1
ATOM 770 O O . ILE A 1 97 ? 16.475 -6.562 -1.474 1.00 93.75 97 ILE A O 1
ATOM 774 N N . LEU A 1 98 ? 17.879 -6.682 -3.243 1.00 93.50 98 LEU A N 1
ATOM 775 C CA . LEU A 1 98 ? 18.926 -5.827 -2.697 1.00 93.50 98 LEU A CA 1
ATOM 776 C C . LEU A 1 98 ? 18.660 -4.403 -3.187 1.00 93.50 98 LEU A C 1
ATOM 778 O O . LEU A 1 98 ? 18.635 -4.181 -4.393 1.00 93.50 98 LEU A O 1
ATOM 782 N N . LEU A 1 99 ? 18.409 -3.482 -2.261 1.00 92.56 99 LEU A N 1
ATOM 783 C CA . LEU A 1 99 ? 18.144 -2.080 -2.563 1.00 92.56 99 LEU A CA 1
ATOM 784 C C . LEU A 1 99 ? 19.405 -1.250 -2.356 1.00 92.56 99 LEU A C 1
ATOM 786 O O . LEU A 1 99 ? 19.970 -1.277 -1.261 1.00 92.56 99 LEU A O 1
ATOM 790 N N . ASP A 1 100 ? 19.765 -0.481 -3.377 1.00 92.06 100 ASP A N 1
ATOM 791 C CA . ASP A 1 100 ? 20.802 0.550 -3.349 1.00 92.06 100 ASP A CA 1
ATOM 792 C C . ASP A 1 100 ? 20.193 1.968 -3.413 1.00 92.06 100 ASP A C 1
ATOM 794 O O . ASP A 1 100 ? 20.898 2.959 -3.222 1.00 92.06 100 ASP A O 1
ATOM 798 N N . SER A 1 101 ? 18.893 2.093 -3.721 1.00 89.31 101 SER A N 1
ATOM 799 C CA . SER A 1 101 ? 18.191 3.384 -3.804 1.00 89.31 101 SER A CA 1
ATOM 800 C C . SER A 1 101 ? 17.337 3.720 -2.577 1.00 89.31 101 SER A C 1
ATOM 802 O O . SER A 1 101 ? 16.614 4.721 -2.587 1.00 89.31 101 SER A O 1
ATOM 804 N N . ALA A 1 102 ? 17.344 2.860 -1.553 1.00 91.69 102 ALA A N 1
ATOM 805 C CA . ALA A 1 102 ? 16.400 2.879 -0.435 1.00 91.69 102 ALA A CA 1
ATOM 806 C C . ALA A 1 102 ? 14.921 3.031 -0.864 1.00 91.69 102 ALA A C 1
ATOM 808 O O . ALA A 1 102 ? 14.117 3.646 -0.152 1.00 91.69 102 ALA A O 1
ATOM 809 N N . SER A 1 103 ? 14.540 2.515 -2.041 1.00 93.62 103 SER A N 1
ATOM 810 C CA . SER A 1 103 ? 13.186 2.653 -2.583 1.00 93.62 103 SER A CA 1
ATOM 811 C C . SER A 1 103 ? 12.794 1.511 -3.516 1.00 93.62 103 SER A C 1
ATOM 813 O O . SER A 1 103 ? 13.636 0.848 -4.110 1.00 93.62 103 SER A O 1
ATOM 815 N N . ILE A 1 104 ? 11.489 1.275 -3.646 1.00 95.50 104 ILE A N 1
ATOM 816 C CA . ILE A 1 104 ? 10.935 0.216 -4.491 1.00 95.50 104 ILE A CA 1
ATOM 817 C C . ILE A 1 104 ? 9.890 0.814 -5.425 1.00 95.50 104 ILE A C 1
ATOM 819 O O . ILE A 1 104 ? 8.924 1.418 -4.949 1.00 95.50 104 ILE A O 1
ATOM 823 N N . ALA A 1 105 ? 10.028 0.575 -6.732 1.00 95.81 105 ALA A N 1
ATOM 824 C CA . ALA A 1 105 ? 8.973 0.830 -7.710 1.00 95.81 105 ALA A CA 1
ATOM 825 C C . ALA A 1 105 ? 8.184 -0.425 -8.058 1.00 95.81 105 ALA A C 1
ATOM 827 O O . ALA A 1 105 ? 8.714 -1.533 -8.125 1.00 95.81 105 ALA A O 1
ATOM 828 N N . ILE A 1 106 ? 6.906 -0.213 -8.360 1.00 96.94 106 ILE A N 1
ATOM 829 C CA . ILE A 1 106 ? 5.960 -1.205 -8.857 1.00 96.94 106 ILE A CA 1
ATOM 830 C C . ILE A 1 106 ? 5.231 -0.603 -10.052 1.00 96.94 106 ILE A C 1
ATOM 832 O O . ILE A 1 106 ? 4.741 0.520 -9.972 1.00 96.94 106 ILE A O 1
ATOM 836 N N . GLY A 1 107 ? 5.102 -1.336 -11.149 1.00 96.75 107 GLY A N 1
ATOM 837 C CA . GLY A 1 107 ? 4.437 -0.819 -12.344 1.00 96.75 107 GLY A CA 1
ATOM 838 C C . GLY A 1 107 ? 4.465 -1.800 -13.501 1.00 96.75 107 GLY A C 1
ATOM 839 O O . GLY A 1 107 ? 4.993 -2.906 -13.384 1.00 96.75 107 GLY A O 1
ATOM 840 N N . ASP A 1 108 ? 3.847 -1.411 -14.609 1.00 96.44 108 ASP A N 1
ATOM 841 C CA . ASP A 1 108 ? 3.845 -2.199 -15.840 1.00 96.44 108 ASP A CA 1
ATOM 842 C C . ASP A 1 108 ? 5.082 -1.877 -16.682 1.00 96.44 108 ASP A C 1
ATOM 844 O O . ASP A 1 108 ? 5.442 -0.710 -16.838 1.00 96.44 108 ASP A O 1
ATOM 848 N N . GLN A 1 109 ? 5.703 -2.895 -17.278 1.00 91.19 109 GLN A N 1
ATOM 849 C CA . GLN A 1 109 ? 6.879 -2.723 -18.146 1.00 91.19 109 GLN A CA 1
ATOM 850 C C . GLN A 1 109 ? 6.648 -1.776 -19.330 1.00 91.19 109 GLN A C 1
ATOM 852 O O . GLN A 1 109 ? 7.590 -1.169 -19.832 1.00 91.19 109 GLN A O 1
ATOM 857 N N . SER A 1 110 ? 5.407 -1.612 -19.790 1.00 93.50 110 SER A N 1
ATOM 858 C CA . SER A 1 110 ? 5.100 -0.655 -20.861 1.00 93.50 110 SER A CA 1
ATOM 859 C C . SER A 1 110 ? 5.296 0.810 -20.460 1.00 93.50 110 SER A C 1
ATOM 861 O O . SER A 1 110 ? 5.430 1.656 -21.342 1.00 93.50 110 SER A O 1
ATOM 863 N N . TYR A 1 111 ? 5.349 1.105 -19.159 1.00 93.38 111 TYR A N 1
ATOM 864 C CA . TYR A 1 111 ? 5.674 2.425 -18.618 1.00 93.38 111 TYR A CA 1
ATOM 865 C C . TYR A 1 111 ? 7.149 2.567 -18.223 1.00 93.38 111 TYR A C 1
ATOM 867 O O . TYR A 1 111 ? 7.513 3.566 -17.606 1.00 93.38 111 TYR A O 1
ATOM 875 N N . ALA A 1 112 ? 8.002 1.594 -18.569 1.00 90.88 112 ALA A N 1
ATOM 876 C CA . ALA A 1 112 ? 9.426 1.666 -18.277 1.00 90.88 112 ALA A CA 1
ATOM 877 C C . ALA A 1 112 ? 10.062 2.913 -18.915 1.00 90.88 112 ALA A C 1
ATOM 879 O O . ALA A 1 112 ? 9.895 3.191 -20.107 1.00 90.88 112 ALA A O 1
ATOM 880 N N . ILE A 1 113 ? 10.807 3.652 -18.101 1.00 90.44 113 ILE A N 1
ATOM 881 C CA . ILE A 1 113 ? 11.437 4.921 -18.459 1.00 90.44 113 ILE A CA 1
ATOM 882 C C . ILE A 1 113 ? 12.687 4.645 -19.292 1.00 90.44 113 ILE A C 1
ATOM 884 O O . ILE A 1 113 ? 13.475 3.757 -18.970 1.00 90.44 113 ILE A O 1
ATOM 888 N N . ASP A 1 114 ? 12.890 5.410 -20.363 1.00 87.56 114 ASP A N 1
ATOM 889 C CA . ASP A 1 114 ? 14.134 5.332 -21.126 1.00 87.56 114 ASP A CA 1
ATOM 890 C C . ASP A 1 114 ? 15.290 5.939 -20.320 1.00 87.56 114 ASP A C 1
ATOM 892 O O . ASP A 1 114 ? 15.137 6.991 -19.694 1.00 87.56 114 ASP A O 1
ATOM 896 N N . GLN A 1 115 ? 16.459 5.299 -20.337 1.00 83.31 115 GLN A N 1
ATOM 897 C CA . GLN A 1 115 ? 17.594 5.703 -19.503 1.00 83.31 115 GLN A CA 1
ATOM 898 C C . GLN A 1 115 ? 18.049 7.140 -19.808 1.00 83.31 115 GLN A C 1
ATOM 900 O O . GLN A 1 115 ? 18.503 7.852 -18.914 1.00 83.31 115 GLN A O 1
ATOM 905 N N . THR A 1 116 ? 17.876 7.597 -21.052 1.00 83.75 116 THR A N 1
ATOM 906 C CA . THR A 1 116 ? 18.192 8.973 -21.466 1.00 83.75 116 THR A CA 1
ATOM 907 C C . THR A 1 116 ? 17.312 10.029 -20.797 1.00 83.75 116 THR A C 1
ATOM 909 O O . THR A 1 116 ? 17.719 11.184 -20.722 1.00 83.75 116 THR A O 1
ATOM 912 N N . ASN A 1 117 ? 16.136 9.642 -20.294 1.00 84.19 117 ASN A N 1
ATOM 913 C CA . ASN A 1 117 ? 15.139 10.537 -19.701 1.00 84.19 117 ASN A CA 1
ATOM 914 C C . ASN A 1 117 ? 15.055 10.376 -18.174 1.00 84.19 117 ASN A C 1
ATOM 916 O O . ASN A 1 117 ? 14.134 10.894 -17.548 1.00 84.19 117 ASN A O 1
ATOM 920 N N . LEU A 1 118 ? 15.994 9.649 -17.557 1.00 79.75 118 LEU A N 1
ATOM 921 C CA . LEU A 1 118 ? 15.923 9.289 -16.140 1.00 79.75 118 LEU A CA 1
ATOM 922 C C . LEU A 1 118 ? 15.866 10.516 -15.217 1.00 79.75 118 LEU A C 1
ATOM 924 O O . LEU A 1 118 ? 15.081 10.526 -14.277 1.00 79.75 118 LEU A O 1
ATOM 928 N N . SER A 1 119 ? 16.655 11.556 -15.504 1.00 80.06 119 SER A N 1
ATOM 929 C CA . SER A 1 119 ? 16.668 12.784 -14.695 1.00 80.06 119 SER A CA 1
ATOM 930 C C . SER A 1 119 ? 15.307 13.481 -14.694 1.00 80.06 119 SER A C 1
ATOM 932 O O . SER A 1 119 ? 14.817 13.856 -13.639 1.00 80.06 119 SER A O 1
ATOM 934 N N . GLU A 1 120 ? 14.684 13.613 -15.865 1.00 81.69 120 GLU A N 1
ATOM 935 C CA . GLU A 1 120 ? 13.349 14.202 -15.996 1.00 81.69 120 GLU A CA 1
ATOM 936 C C . GLU A 1 120 ? 12.307 13.316 -15.302 1.00 81.69 120 GLU A C 1
ATOM 938 O O . GLU A 1 120 ? 11.462 13.794 -14.553 1.00 81.69 120 GLU A O 1
ATOM 943 N N . ALA A 1 121 ? 12.398 11.997 -15.466 1.00 77.69 121 ALA A N 1
ATOM 944 C CA . ALA A 1 121 ? 11.465 11.083 -14.824 1.00 77.69 121 ALA A CA 1
ATOM 945 C C . ALA A 1 121 ? 11.540 11.121 -13.288 1.00 77.69 121 ALA A C 1
ATOM 947 O O . ALA A 1 121 ? 10.506 10.986 -12.637 1.00 77.69 121 ALA A O 1
ATOM 948 N N . ILE A 1 122 ? 12.724 11.344 -12.706 1.00 80.31 122 ILE A N 1
ATOM 949 C CA . ILE A 1 122 ? 12.876 11.561 -11.261 1.00 80.31 122 ILE A CA 1
ATOM 950 C C . ILE A 1 122 ? 12.062 12.789 -10.834 1.00 80.31 122 ILE A C 1
ATOM 952 O O . ILE A 1 122 ? 11.225 12.670 -9.937 1.00 80.31 122 ILE A O 1
ATOM 956 N N . ASP A 1 123 ? 12.211 13.914 -11.537 1.00 82.75 123 ASP A N 1
ATOM 957 C CA . ASP A 1 123 ? 11.485 15.158 -11.245 1.00 82.75 123 ASP A CA 1
ATOM 958 C C . ASP A 1 123 ? 9.959 15.002 -11.405 1.00 82.75 123 ASP A C 1
ATOM 960 O O . ASP A 1 123 ? 9.178 15.588 -10.652 1.00 82.75 123 ASP A O 1
ATOM 964 N N . HIS A 1 124 ? 9.523 14.146 -12.334 1.00 86.62 124 HIS A N 1
ATOM 965 C CA . HIS A 1 124 ? 8.112 13.881 -12.634 1.00 86.62 124 HIS A CA 1
ATOM 966 C C . HIS A 1 124 ? 7.542 12.625 -11.950 1.00 86.62 124 HIS A C 1
ATOM 968 O O . HIS A 1 124 ? 6.411 12.220 -12.233 1.00 86.62 124 HIS A O 1
ATOM 974 N N . THR A 1 125 ? 8.264 12.011 -11.006 1.00 88.12 125 THR A N 1
ATOM 975 C CA . THR A 1 125 ? 7.849 10.741 -10.376 1.00 88.12 125 THR A CA 1
ATOM 976 C C . THR A 1 125 ? 6.459 10.827 -9.742 1.00 88.12 125 THR A C 1
ATOM 978 O O . THR A 1 125 ? 5.632 9.930 -9.909 1.00 88.12 125 THR A O 1
ATOM 981 N N . VAL A 1 126 ? 6.157 11.929 -9.051 1.00 89.94 126 VAL A N 1
ATOM 982 C CA . VAL A 1 126 ? 4.845 12.137 -8.417 1.00 89.94 126 VAL A CA 1
ATOM 983 C C . VAL A 1 126 ? 3.721 12.193 -9.459 1.00 89.94 126 VAL A C 1
ATOM 985 O O . VAL A 1 126 ? 2.612 11.724 -9.203 1.00 89.94 126 VAL A O 1
ATOM 988 N N . GLU A 1 127 ? 3.984 12.712 -10.658 1.00 91.25 127 GLU A N 1
ATOM 989 C CA . GLU A 1 127 ? 3.002 12.738 -11.745 1.00 91.25 127 GLU A CA 1
ATOM 990 C C . GLU A 1 127 ? 2.751 11.341 -12.315 1.00 91.25 127 GLU A C 1
ATOM 992 O O . GLU A 1 127 ? 1.590 10.978 -12.526 1.00 91.25 127 GLU A O 1
ATOM 997 N N . LEU A 1 128 ? 3.805 10.533 -12.486 1.00 92.00 128 LEU A N 1
ATOM 998 C CA . LEU A 1 128 ? 3.694 9.128 -12.899 1.00 92.00 128 LEU A CA 1
ATOM 999 C C . LEU A 1 128 ? 2.857 8.322 -11.893 1.00 92.00 128 LEU A C 1
ATOM 1001 O O . LEU A 1 128 ? 1.952 7.576 -12.285 1.00 92.00 128 LEU A O 1
ATOM 1005 N N . ILE A 1 129 ? 3.100 8.537 -10.593 1.00 93.25 129 ILE A N 1
ATOM 1006 C CA . ILE A 1 129 ? 2.299 7.951 -9.512 1.00 93.25 129 ILE A CA 1
ATOM 1007 C C . ILE A 1 129 ? 0.852 8.421 -9.610 1.00 93.25 129 ILE A C 1
ATOM 1009 O O . ILE A 1 129 ? -0.071 7.606 -9.580 1.00 93.25 129 ILE A O 1
ATOM 1013 N N . ASN A 1 130 ? 0.618 9.721 -9.780 1.00 93.19 130 ASN A N 1
ATOM 1014 C CA . ASN A 1 130 ? -0.730 10.274 -9.864 1.00 93.19 130 ASN A CA 1
ATOM 1015 C C . ASN A 1 130 ? -1.516 9.786 -11.086 1.00 93.19 130 ASN A C 1
ATOM 1017 O O . ASN A 1 130 ? -2.735 9.637 -10.992 1.00 93.19 130 ASN A O 1
ATOM 1021 N N . HIS A 1 131 ? -0.847 9.459 -12.191 1.00 93.44 131 HIS A N 1
ATOM 1022 C CA . HIS A 1 131 ? -1.456 8.828 -13.366 1.00 93.44 131 HIS A CA 1
ATOM 1023 C C . HIS A 1 131 ? -1.560 7.298 -13.280 1.00 93.44 131 HIS A C 1
ATOM 1025 O O . HIS A 1 131 ? -2.072 6.673 -14.207 1.00 93.44 131 HIS A O 1
ATOM 1031 N N . GLY A 1 132 ? -1.121 6.692 -12.173 1.00 93.69 132 GLY A N 1
ATOM 1032 C CA . GLY A 1 132 ? -1.204 5.250 -11.949 1.00 93.69 132 GLY A CA 1
ATOM 1033 C C . GLY A 1 132 ? -0.279 4.435 -12.852 1.00 93.69 132 GLY A C 1
ATOM 1034 O O . GLY A 1 132 ? -0.563 3.271 -13.121 1.00 93.69 132 GLY A O 1
ATOM 1035 N N . GLN A 1 133 ? 0.800 5.037 -13.353 1.00 94.81 133 GLN A N 1
ATOM 1036 C CA . GLN A 1 133 ? 1.767 4.369 -14.232 1.00 94.81 133 GLN A CA 1
ATOM 1037 C C . GLN A 1 133 ? 2.794 3.565 -13.431 1.00 94.81 133 GLN A C 1
ATOM 1039 O O . GLN A 1 133 ? 3.228 2.494 -13.853 1.00 94.81 133 GLN A O 1
ATOM 1044 N N . CYS A 1 134 ? 3.140 4.057 -12.246 1.00 94.25 134 CYS A N 1
ATOM 1045 C CA . CYS A 1 134 ? 3.957 3.350 -11.276 1.00 94.25 134 CYS A CA 1
ATOM 1046 C C . CYS A 1 134 ? 3.518 3.703 -9.853 1.00 94.25 134 CYS A C 1
ATOM 1048 O O . CYS A 1 134 ? 2.756 4.641 -9.625 1.00 94.25 134 CYS A O 1
ATOM 1050 N N . TYR A 1 135 ? 4.001 2.942 -8.884 1.00 95.62 135 TYR A N 1
ATOM 1051 C CA . TYR A 1 135 ? 3.981 3.314 -7.484 1.00 95.62 135 TYR A CA 1
ATOM 1052 C C . TYR A 1 135 ? 5.376 3.156 -6.912 1.00 95.62 135 TYR A C 1
ATOM 1054 O O . TYR A 1 135 ? 5.976 2.100 -7.090 1.00 95.62 135 TYR A O 1
ATOM 1062 N N . ILE A 1 136 ? 5.869 4.189 -6.233 1.00 94.81 136 ILE A N 1
ATOM 1063 C CA . ILE A 1 136 ? 7.187 4.187 -5.602 1.00 94.81 136 ILE A CA 1
ATOM 1064 C C . ILE A 1 136 ? 7.016 4.514 -4.130 1.00 94.81 136 ILE A C 1
ATOM 1066 O O . ILE A 1 136 ? 6.271 5.430 -3.774 1.00 94.81 136 ILE A O 1
ATOM 1070 N N . PHE A 1 137 ? 7.699 3.756 -3.284 1.00 93.31 137 PHE A N 1
ATOM 1071 C CA . PHE A 1 137 ? 7.798 4.034 -1.860 1.00 93.31 137 PHE A CA 1
ATOM 1072 C C . PHE A 1 137 ? 9.242 3.843 -1.399 1.00 93.31 137 PHE A C 1
ATOM 1074 O O . PHE A 1 137 ? 9.936 2.933 -1.851 1.00 93.31 137 PHE A O 1
ATOM 1081 N N . GLY A 1 138 ? 9.689 4.708 -0.494 1.00 92.25 138 GLY A N 1
ATOM 1082 C CA . GLY A 1 138 ? 10.970 4.557 0.182 1.00 92.25 138 GLY A CA 1
ATOM 1083 C C . GLY A 1 138 ? 10.900 3.464 1.246 1.00 92.25 138 GLY A C 1
ATOM 1084 O O . GLY A 1 138 ? 9.886 3.334 1.932 1.00 92.25 138 GLY A O 1
ATOM 1085 N N . THR A 1 139 ? 11.972 2.699 1.412 1.00 90.44 139 THR A N 1
ATOM 1086 C CA . THR A 1 139 ? 12.155 1.732 2.509 1.00 90.44 139 THR A CA 1
ATOM 1087 C C . THR A 1 139 ? 12.864 2.345 3.716 1.00 90.44 139 THR A C 1
ATOM 1089 O O . THR A 1 139 ? 12.884 1.744 4.787 1.00 90.44 139 THR A O 1
ATOM 1092 N N . GLY A 1 140 ? 13.446 3.538 3.549 1.00 87.12 140 GLY A N 1
ATOM 1093 C CA . GLY A 1 140 ? 14.192 4.263 4.584 1.00 87.12 140 GLY A CA 1
ATOM 1094 C C . GLY A 1 140 ? 15.658 3.847 4.714 1.00 87.12 140 GLY A C 1
ATOM 1095 O O . GLY A 1 140 ? 16.442 4.571 5.321 1.00 87.12 140 GLY A O 1
ATOM 1096 N N . SER A 1 141 ? 16.049 2.716 4.126 1.00 87.56 141 SER A N 1
ATOM 1097 C CA . SER A 1 141 ? 17.442 2.281 4.072 1.00 87.56 141 SER A CA 1
ATOM 1098 C C . SER A 1 141 ? 17.717 1.365 2.885 1.00 87.56 141 SER A C 1
ATOM 1100 O O . SER A 1 141 ? 16.818 0.682 2.382 1.00 87.56 141 SER A O 1
ATOM 1102 N N . ASP A 1 142 ? 18.990 1.311 2.513 1.00 91.56 142 ASP A N 1
ATOM 1103 C CA . ASP A 1 142 ? 19.553 0.298 1.624 1.00 91.56 142 ASP A CA 1
ATOM 1104 C C . ASP A 1 142 ? 19.612 -1.065 2.328 1.00 91.56 142 ASP A C 1
ATOM 1106 O O . ASP A 1 142 ? 19.508 -1.159 3.560 1.00 91.56 142 ASP A O 1
ATOM 1110 N N . GLY A 1 143 ? 19.795 -2.129 1.548 1.00 91.56 143 GLY A N 1
ATOM 1111 C CA . GLY A 1 143 ? 19.955 -3.492 2.053 1.00 91.56 143 GLY A CA 1
ATOM 1112 C C . GLY A 1 143 ? 19.025 -4.510 1.404 1.00 91.56 143 GLY A C 1
ATOM 1113 O O . GLY A 1 143 ? 18.280 -4.216 0.472 1.00 91.56 143 GLY A O 1
ATOM 1114 N N . GLU A 1 144 ? 19.100 -5.751 1.878 1.00 93.12 144 GLU A N 1
ATOM 1115 C CA . GLU A 1 144 ? 18.266 -6.839 1.369 1.00 93.12 144 GLU A CA 1
ATOM 1116 C C . GLU A 1 144 ? 16.912 -6.864 2.088 1.00 93.12 144 GLU A C 1
ATOM 1118 O O . GLU A 1 144 ? 16.858 -6.934 3.314 1.00 93.12 144 GLU A O 1
ATOM 1123 N N . PHE A 1 145 ? 15.819 -6.869 1.324 1.00 92.44 145 PHE A N 1
ATOM 1124 C CA . PHE A 1 145 ? 14.459 -6.938 1.856 1.00 92.44 145 PHE A CA 1
ATOM 1125 C C . PHE A 1 145 ? 13.647 -8.057 1.208 1.00 92.44 145 PHE A C 1
ATOM 1127 O O . PHE A 1 145 ? 13.750 -8.324 0.007 1.00 92.44 145 PHE A O 1
ATOM 1134 N N . ASN A 1 146 ? 12.764 -8.686 1.990 1.00 94.81 146 ASN A N 1
ATOM 1135 C CA . ASN A 1 146 ? 11.808 -9.649 1.446 1.00 94.81 146 ASN A CA 1
ATOM 1136 C C . ASN A 1 146 ? 10.606 -8.930 0.845 1.00 94.81 146 ASN A C 1
ATOM 1138 O O . ASN A 1 146 ? 9.861 -8.244 1.546 1.00 94.81 146 ASN A O 1
ATOM 1142 N N . ILE A 1 147 ? 10.348 -9.183 -0.432 1.00 95.44 147 ILE A N 1
ATOM 1143 C CA . ILE A 1 147 ? 9.210 -8.620 -1.147 1.00 95.44 147 ILE A CA 1
ATOM 1144 C C . ILE A 1 147 ? 8.256 -9.734 -1.541 1.00 95.44 147 ILE A C 1
ATOM 1146 O O . ILE A 1 147 ? 8.661 -10.810 -1.990 1.00 95.44 147 ILE A O 1
ATOM 1150 N N . GLN A 1 148 ? 6.961 -9.486 -1.380 1.00 95.94 148 GLN A N 1
ATOM 1151 C CA . GLN A 1 148 ? 5.929 -10.395 -1.849 1.00 95.94 148 GLN A CA 1
ATOM 1152 C C . GLN A 1 148 ? 4.833 -9.643 -2.587 1.00 95.94 148 GLN A C 1
ATOM 1154 O O . GLN A 1 148 ? 4.144 -8.813 -2.006 1.00 95.94 148 GLN A O 1
ATOM 1159 N N . VAL A 1 149 ? 4.616 -10.005 -3.846 1.00 97.38 149 VAL A N 1
ATOM 1160 C CA . VAL A 1 149 ? 3.471 -9.543 -4.632 1.00 97.38 149 VAL A CA 1
ATOM 1161 C C . VAL A 1 149 ? 2.319 -10.517 -4.433 1.00 97.38 149 VAL A C 1
ATOM 1163 O O . VAL A 1 149 ? 2.514 -11.734 -4.505 1.00 97.38 149 VAL A O 1
ATOM 1166 N N . ARG A 1 150 ? 1.117 -9.993 -4.185 1.00 96.00 150 ARG A N 1
ATOM 1167 C CA . ARG A 1 150 ? -0.117 -10.765 -4.018 1.00 96.00 150 ARG A CA 1
ATOM 1168 C C . ARG A 1 150 ? -1.244 -10.182 -4.845 1.00 96.00 150 ARG A C 1
ATOM 1170 O O . ARG A 1 150 ? -1.443 -8.974 -4.836 1.00 96.00 150 ARG A O 1
ATOM 1177 N N . ILE A 1 151 ? -2.037 -11.051 -5.457 1.00 96.19 151 ILE A N 1
ATOM 1178 C CA . ILE A 1 151 ? -3.323 -10.679 -6.052 1.00 96.19 151 ILE A CA 1
ATOM 1179 C C . ILE A 1 151 ? -4.415 -11.258 -5.168 1.00 96.19 151 ILE A C 1
ATOM 1181 O O . ILE A 1 151 ? -4.385 -12.455 -4.865 1.00 96.19 151 ILE A O 1
ATOM 1185 N N . VAL A 1 152 ? -5.357 -10.418 -4.749 1.00 93.69 152 VAL A N 1
ATOM 1186 C CA . VAL A 1 152 ? -6.473 -10.816 -3.890 1.00 93.69 152 VAL A CA 1
ATOM 1187 C C . VAL A 1 152 ? -7.814 -10.662 -4.593 1.00 93.69 152 VAL A C 1
ATOM 1189 O O . VAL A 1 152 ? -8.023 -9.737 -5.377 1.00 93.69 152 VAL A O 1
ATOM 1192 N N . GLU A 1 153 ? -8.729 -11.573 -4.285 1.00 90.88 153 GLU A N 1
ATOM 1193 C CA . GLU A 1 153 ? -10.139 -11.487 -4.650 1.00 90.88 153 GLU A CA 1
ATOM 1194 C C . GLU A 1 153 ? -10.890 -10.732 -3.549 1.00 90.88 153 GLU A C 1
ATOM 1196 O O . GLU A 1 153 ? -11.371 -11.302 -2.570 1.00 90.88 153 GLU A O 1
ATOM 1201 N N . ALA A 1 154 ? -10.900 -9.411 -3.670 1.00 88.69 154 ALA A N 1
ATOM 1202 C CA . ALA A 1 154 ? -11.594 -8.485 -2.786 1.00 88.69 154 ALA A CA 1
ATOM 1203 C C . ALA A 1 154 ? -11.847 -7.176 -3.558 1.00 88.69 154 ALA A C 1
ATOM 1205 O O . ALA A 1 154 ? -11.246 -6.980 -4.609 1.00 88.69 154 ALA A O 1
ATOM 1206 N N . PRO A 1 155 ? -12.715 -6.270 -3.077 1.00 88.62 155 PRO A N 1
ATOM 1207 C CA . PRO A 1 155 ? -12.857 -4.931 -3.663 1.00 88.62 155 PRO A CA 1
ATOM 1208 C C . PRO A 1 155 ? -11.745 -3.952 -3.232 1.00 88.62 155 PRO A C 1
ATOM 1210 O O . PRO A 1 155 ? -11.635 -2.853 -3.782 1.00 88.62 155 PRO A O 1
ATOM 1213 N N . GLU A 1 156 ? -10.947 -4.323 -2.226 1.00 90.38 156 GLU A N 1
ATOM 1214 C CA . GLU A 1 156 ? -9.838 -3.541 -1.674 1.00 90.38 156 GLU A CA 1
ATOM 1215 C C . GLU A 1 156 ? -8.605 -4.441 -1.457 1.00 90.38 156 GLU A C 1
ATOM 1217 O O . GLU A 1 156 ? -8.765 -5.630 -1.164 1.00 90.38 156 GLU A O 1
ATOM 1222 N N . PRO A 1 157 ? -7.373 -3.904 -1.547 1.00 92.00 157 PRO A N 1
ATOM 1223 C CA . PRO A 1 157 ? -6.133 -4.659 -1.359 1.00 92.00 157 PRO A CA 1
ATOM 1224 C C . PRO A 1 157 ? -5.882 -4.970 0.124 1.00 92.00 157 PRO A C 1
ATOM 1226 O O . PRO A 1 157 ? -5.072 -4.335 0.795 1.00 92.00 157 PRO A O 1
ATOM 1229 N N . VAL A 1 158 ? -6.597 -5.957 0.658 1.00 89.75 158 VAL A N 1
ATOM 1230 C CA . VAL A 1 158 ? -6.542 -6.355 2.072 1.00 89.75 158 VAL A CA 1
ATOM 1231 C C . VAL A 1 158 ? -5.794 -7.672 2.287 1.00 89.75 158 VAL A C 1
ATOM 1233 O O . VAL A 1 158 ? -5.854 -8.590 1.473 1.00 89.75 158 VAL A O 1
ATOM 1236 N N . LEU A 1 159 ? -5.096 -7.786 3.420 1.00 87.75 159 LEU A N 1
AT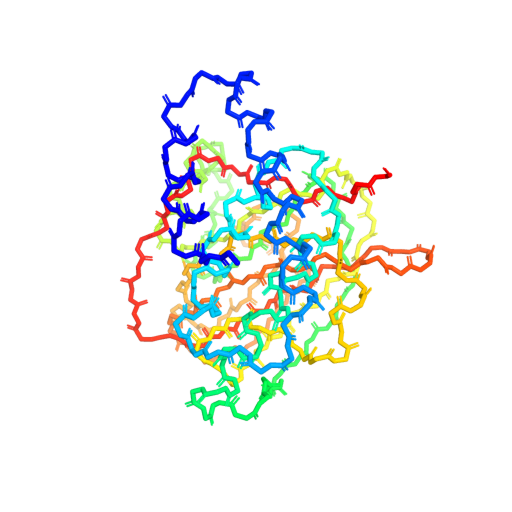OM 1237 C CA . LEU A 1 159 ? -4.446 -9.035 3.845 1.00 87.75 159 LEU A CA 1
ATOM 1238 C C . LEU A 1 159 ? -5.447 -10.019 4.463 1.00 87.75 159 LEU A C 1
ATOM 1240 O O . LEU A 1 159 ? -6.581 -9.653 4.780 1.00 87.75 159 LEU A O 1
ATOM 1244 N N . THR A 1 160 ? -5.006 -11.252 4.724 1.00 83.81 160 THR A N 1
ATOM 1245 C CA . THR A 1 160 ? -5.821 -12.224 5.461 1.00 83.81 160 THR A CA 1
ATOM 1246 C C . THR A 1 160 ? -5.812 -11.937 6.974 1.00 83.81 160 THR A C 1
ATOM 1248 O O . THR A 1 160 ? -4.806 -11.457 7.509 1.00 83.81 160 THR A O 1
ATOM 1251 N N . PRO A 1 161 ? -6.879 -12.282 7.727 1.00 78.88 161 PRO A N 1
ATOM 1252 C CA . PRO A 1 161 ? -6.974 -11.969 9.157 1.00 78.88 161 PRO A CA 1
ATOM 1253 C C . PRO A 1 161 ? -5.827 -12.462 10.044 1.00 78.88 161 PRO A C 1
ATOM 1255 O O . PRO A 1 161 ? -5.514 -11.848 11.066 1.00 78.88 161 PRO A O 1
ATOM 1258 N N . LYS A 1 162 ? -5.177 -13.566 9.660 1.00 80.94 162 LYS A N 1
ATOM 1259 C CA . LYS A 1 162 ? -4.083 -14.179 10.431 1.00 80.94 162 LYS A CA 1
ATOM 1260 C C . LYS A 1 162 ? -2.801 -13.341 10.423 1.00 80.94 162 LYS A C 1
ATOM 1262 O O . LYS A 1 162 ? -1.937 -13.544 11.275 1.00 80.94 162 LYS A O 1
ATOM 1267 N N . GLU A 1 163 ? -2.682 -12.412 9.481 1.00 83.19 163 GLU A N 1
ATOM 1268 C CA . GLU A 1 163 ? -1.450 -11.677 9.192 1.00 83.19 163 GLU A CA 1
ATOM 1269 C C . GLU A 1 163 ? -1.402 -10.310 9.881 1.00 83.19 163 GLU A C 1
ATOM 1271 O O . GLU A 1 163 ? -0.320 -9.788 10.136 1.00 83.19 163 GLU A O 1
ATOM 1276 N N . TYR A 1 164 ? -2.552 -9.765 10.295 1.00 80.06 164 TYR A N 1
ATOM 1277 C CA . TYR A 1 164 ? -2.638 -8.415 10.866 1.00 80.06 164 TYR A CA 1
ATOM 1278 C C . TYR A 1 164 ? -1.785 -8.191 12.119 1.00 80.06 164 TYR A C 1
ATOM 1280 O O . TYR A 1 164 ? -1.478 -7.052 12.454 1.00 80.06 164 TYR A O 1
ATOM 1288 N N . LYS A 1 165 ? -1.417 -9.258 12.836 1.00 78.75 165 LYS A N 1
ATOM 1289 C CA . LYS A 1 165 ? -0.622 -9.174 14.069 1.00 78.75 165 LYS A CA 1
ATOM 1290 C C . LYS A 1 165 ? 0.831 -8.732 13.857 1.00 78.75 165 LYS A C 1
ATOM 1292 O O . LYS A 1 165 ? 1.446 -8.294 14.818 1.00 78.75 165 LYS A O 1
ATOM 1297 N N . ASN A 1 166 ? 1.348 -8.848 12.635 1.00 85.19 166 ASN A N 1
ATOM 1298 C CA . ASN A 1 166 ? 2.752 -8.579 12.319 1.00 85.19 166 ASN A CA 1
ATOM 1299 C C . ASN A 1 166 ? 2.943 -7.270 11.530 1.00 85.19 166 ASN A C 1
ATOM 1301 O O . ASN A 1 166 ? 4.069 -6.941 11.164 1.00 85.19 166 ASN A O 1
ATOM 1305 N N . ILE A 1 167 ? 1.857 -6.540 11.246 1.00 87.50 167 ILE A N 1
ATOM 1306 C CA . ILE A 1 167 ? 1.905 -5.294 10.477 1.00 87.50 167 ILE A CA 1
ATOM 1307 C C . ILE A 1 167 ? 2.453 -4.178 11.358 1.00 87.50 167 ILE A C 1
ATOM 1309 O O . ILE A 1 167 ? 1.904 -3.902 12.426 1.00 87.50 167 ILE A O 1
ATOM 1313 N N . ILE A 1 168 ? 3.477 -3.491 10.863 1.00 86.88 168 ILE A N 1
ATOM 1314 C CA . ILE A 1 168 ? 4.033 -2.297 11.505 1.00 86.88 168 ILE A CA 1
ATOM 1315 C C . ILE A 1 168 ? 3.759 -1.016 10.711 1.00 86.88 168 ILE A C 1
ATOM 1317 O O . ILE A 1 168 ? 3.647 0.051 11.313 1.00 86.88 168 ILE A O 1
ATOM 1321 N N . GLY A 1 169 ? 3.526 -1.118 9.401 1.00 85.44 169 GLY A N 1
ATOM 1322 C CA . GLY A 1 169 ? 3.256 0.025 8.529 1.00 85.44 169 GLY A CA 1
ATOM 1323 C C . GLY A 1 169 ? 2.369 -0.338 7.346 1.00 85.44 169 GLY A C 1
ATOM 1324 O O . GLY A 1 169 ? 2.299 -1.503 6.950 1.00 85.44 169 GLY A O 1
ATOM 1325 N N . THR A 1 170 ? 1.678 0.658 6.795 1.00 88.88 170 THR A N 1
ATOM 1326 C CA . THR A 1 170 ? 0.878 0.522 5.573 1.00 88.88 170 THR A CA 1
ATOM 1327 C C . THR A 1 170 ? 0.995 1.774 4.717 1.00 88.88 170 THR A C 1
ATOM 1329 O O . THR A 1 170 ? 1.065 2.882 5.249 1.00 88.88 170 THR A O 1
ATOM 1332 N N . SER A 1 171 ? 0.989 1.609 3.399 1.00 90.31 171 SER A N 1
ATOM 1333 C CA . SER A 1 171 ? 0.857 2.727 2.470 1.00 90.31 171 SER A CA 1
ATOM 1334 C C . SER A 1 171 ? -0.601 3.183 2.329 1.00 90.31 171 SER A C 1
ATOM 1336 O O . SER A 1 171 ? -1.529 2.430 2.654 1.00 90.31 171 SER A O 1
ATOM 1338 N N . PRO A 1 172 ? -0.849 4.377 1.760 1.00 87.69 172 PRO A N 1
ATOM 1339 C CA . PRO A 1 172 ? -2.105 4.675 1.091 1.00 87.69 172 PRO A CA 1
ATOM 1340 C C . PRO A 1 172 ? -2.428 3.635 0.011 1.00 87.69 172 PRO A C 1
ATOM 1342 O O . PRO A 1 172 ? -1.549 2.938 -0.501 1.00 87.69 172 PRO A O 1
ATOM 1345 N N . ILE A 1 173 ? -3.709 3.552 -0.338 1.00 91.50 173 ILE A N 1
ATOM 1346 C CA . ILE A 1 173 ? -4.164 2.764 -1.481 1.00 91.50 173 ILE A CA 1
ATOM 1347 C C . ILE A 1 173 ? -4.041 3.641 -2.721 1.00 91.50 173 ILE A C 1
ATOM 1349 O O . ILE A 1 173 ? -4.663 4.704 -2.775 1.00 91.50 173 ILE A O 1
ATOM 1353 N N . VAL A 1 174 ? -3.287 3.171 -3.708 1.00 94.31 174 VAL A N 1
ATOM 1354 C CA . VAL A 1 174 ? -3.126 3.824 -5.010 1.00 94.31 174 VAL A CA 1
ATOM 1355 C C . VAL A 1 174 ? -3.761 2.982 -6.109 1.00 94.31 174 VAL A C 1
ATOM 1357 O O . VAL A 1 174 ? -3.864 1.764 -5.989 1.00 94.31 174 VAL A O 1
ATOM 1360 N N . THR A 1 175 ? -4.202 3.615 -7.188 1.00 96.75 175 THR A N 1
ATOM 1361 C CA . THR A 1 175 ? -4.662 2.934 -8.401 1.00 96.75 175 THR A CA 1
ATOM 1362 C C . THR A 1 175 ? -3.509 2.858 -9.389 1.00 96.75 175 THR A C 1
ATOM 1364 O O . THR A 1 175 ? -2.885 3.877 -9.679 1.00 96.75 175 THR A O 1
ATOM 1367 N N . LEU A 1 176 ? -3.241 1.660 -9.900 1.00 97.19 176 LEU A N 1
ATOM 1368 C CA . LEU A 1 176 ? -2.233 1.367 -10.910 1.00 97.19 176 LEU A CA 1
ATOM 1369 C C . LEU A 1 176 ? -2.885 0.762 -12.147 1.00 97.19 176 LEU A C 1
ATOM 1371 O O . LEU A 1 176 ? -3.813 -0.041 -12.038 1.00 97.19 176 LEU A O 1
ATOM 1375 N N . ASN A 1 177 ? -2.381 1.126 -13.319 1.00 97.06 177 ASN A N 1
ATOM 1376 C CA . ASN A 1 177 ? -2.774 0.538 -14.586 1.00 97.06 177 ASN A CA 1
ATOM 1377 C C . ASN A 1 177 ? -1.693 -0.427 -15.073 1.00 97.06 177 ASN A C 1
ATOM 1379 O O . ASN A 1 177 ? -0.530 -0.054 -15.189 1.00 97.06 177 ASN A O 1
ATOM 1383 N N . PHE A 1 178 ? -2.093 -1.649 -15.410 1.00 97.38 178 PHE A N 1
ATOM 1384 C CA . PHE A 1 178 ? -1.229 -2.665 -15.999 1.00 97.38 178 PHE A CA 1
ATOM 1385 C C . PHE A 1 178 ? -1.745 -3.027 -17.391 1.00 97.38 178 PHE A C 1
ATOM 1387 O O . PHE A 1 178 ? -2.445 -4.031 -17.547 1.00 97.38 178 PHE A O 1
ATOM 1394 N N . PRO A 1 179 ? -1.487 -2.198 -18.417 1.00 96.69 179 PRO A N 1
ATOM 1395 C CA . PRO A 1 179 ? -2.056 -2.398 -19.747 1.00 96.69 179 PRO A CA 1
ATOM 1396 C C . PRO A 1 179 ? -1.553 -3.674 -20.434 1.00 96.69 179 PRO A C 1
ATOM 1398 O O . PRO A 1 179 ? -2.281 -4.240 -21.246 1.00 96.69 179 PRO A O 1
ATOM 1401 N N . THR A 1 180 ? -0.342 -4.148 -20.118 1.00 97.12 180 THR A N 1
ATOM 1402 C CA . THR A 1 180 ? 0.195 -5.402 -20.675 1.00 97.12 180 THR A CA 1
ATOM 1403 C C . THR A 1 180 ? 0.036 -6.579 -19.720 1.00 97.12 180 THR A C 1
ATOM 1405 O O . THR A 1 180 ? 0.137 -7.731 -20.142 1.00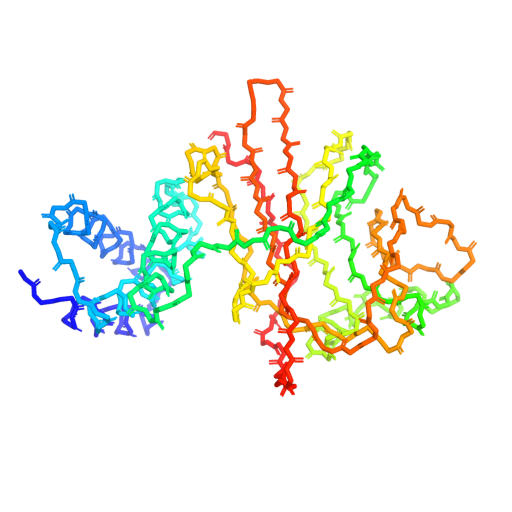 97.12 180 THR A O 1
ATOM 1408 N N . GLY A 1 181 ? -0.222 -6.299 -18.439 1.00 96.56 181 GLY A N 1
ATOM 1409 C CA . GLY A 1 181 ? -0.260 -7.310 -17.388 1.00 96.56 181 GLY A CA 1
ATOM 1410 C C . GLY A 1 181 ? 1.133 -7.760 -16.940 1.00 96.56 181 GLY A C 1
ATOM 1411 O O . GLY A 1 181 ? 1.246 -8.725 -16.189 1.00 96.56 181 GLY A O 1
ATOM 1412 N N . LYS A 1 182 ? 2.199 -7.080 -17.379 1.00 96.31 182 LYS A N 1
ATOM 1413 C CA . LYS A 1 182 ? 3.583 -7.364 -16.979 1.00 96.31 182 LYS A CA 1
ATOM 1414 C C . LYS A 1 182 ? 3.952 -6.523 -15.766 1.00 96.31 182 LYS A C 1
ATOM 1416 O O . LYS A 1 182 ? 4.617 -5.495 -15.895 1.00 96.31 182 LYS A O 1
ATOM 1421 N N . LEU A 1 183 ? 3.511 -6.956 -14.585 1.00 96.94 183 LEU A N 1
ATOM 1422 C CA . LEU A 1 183 ? 3.878 -6.305 -13.331 1.00 96.94 183 LEU A CA 1
ATOM 1423 C C . LEU A 1 183 ? 5.362 -6.525 -13.057 1.00 96.94 183 LEU A C 1
ATOM 1425 O O . LEU A 1 183 ? 5.843 -7.658 -13.064 1.00 96.94 183 LEU A O 1
ATOM 1429 N N . SER A 1 184 ? 6.060 -5.437 -12.767 1.00 96.81 184 SER A N 1
ATOM 1430 C CA . SER A 1 184 ? 7.464 -5.427 -12.384 1.00 96.81 184 SER A CA 1
ATOM 1431 C C . SER A 1 184 ? 7.672 -4.720 -11.060 1.00 96.81 184 SER A C 1
ATOM 1433 O O . SER A 1 184 ? 6.991 -3.739 -10.761 1.00 96.81 184 SER A O 1
ATOM 1435 N N . VAL A 1 185 ? 8.612 -5.247 -10.282 1.00 97.06 185 VAL A N 1
ATOM 1436 C CA . VAL A 1 185 ? 9.116 -4.645 -9.052 1.00 97.06 185 VAL A CA 1
ATOM 1437 C C . VAL A 1 185 ? 10.627 -4.509 -9.175 1.00 97.06 185 VAL A C 1
ATOM 1439 O O . VAL A 1 185 ? 11.292 -5.484 -9.542 1.00 97.06 185 VAL A O 1
ATOM 1442 N N . CYS A 1 186 ? 11.138 -3.316 -8.881 1.00 95.12 186 CYS A N 1
ATOM 1443 C CA . CYS A 1 186 ? 12.555 -2.975 -8.992 1.00 95.12 186 CYS A CA 1
ATOM 1444 C C . CYS A 1 186 ? 13.013 -2.122 -7.807 1.00 95.12 186 CYS A C 1
ATOM 1446 O O . CYS A 1 186 ? 12.200 -1.401 -7.220 1.00 95.12 186 CYS A O 1
ATOM 1448 N N . ASP A 1 187 ? 14.315 -2.138 -7.534 1.00 93.75 187 ASP A N 1
ATOM 1449 C CA . ASP A 1 187 ? 14.987 -1.055 -6.809 1.00 93.75 187 ASP A CA 1
ATOM 1450 C C . ASP A 1 187 ? 14.907 0.265 -7.604 1.00 93.75 187 ASP A C 1
ATOM 1452 O O . ASP A 1 187 ? 15.284 0.323 -8.778 1.00 93.75 187 ASP A O 1
ATOM 1456 N N . GLY A 1 188 ? 14.394 1.332 -6.990 1.00 90.31 188 GLY A N 1
ATOM 1457 C CA . GLY A 1 188 ? 14.317 2.649 -7.628 1.00 90.31 188 GLY A CA 1
ATOM 1458 C C . GLY A 1 188 ? 13.202 2.769 -8.666 1.00 90.31 188 GLY A C 1
ATOM 1459 O O . GLY A 1 188 ? 12.039 2.581 -8.339 1.00 90.31 188 GLY A O 1
ATOM 1460 N N . LEU A 1 189 ? 13.536 3.146 -9.906 1.00 89.56 189 LEU A N 1
ATOM 1461 C CA . LEU A 1 189 ? 12.595 3.339 -11.022 1.00 89.56 189 LEU A CA 1
ATOM 1462 C C . LEU A 1 189 ? 12.575 2.124 -11.963 1.00 89.56 189 LEU A C 1
ATOM 1464 O O . LEU A 1 189 ? 13.560 1.404 -12.103 1.00 89.56 189 LEU A O 1
ATOM 1468 N N . ILE A 1 190 ? 11.468 1.925 -12.685 1.00 91.31 190 ILE A N 1
ATOM 1469 C CA . ILE A 1 190 ? 11.392 0.907 -13.745 1.00 91.31 190 ILE A CA 1
ATOM 1470 C C . ILE A 1 190 ? 12.025 1.485 -15.011 1.00 91.31 190 ILE A C 1
ATOM 1472 O O . ILE A 1 190 ? 11.432 2.344 -15.663 1.00 91.31 190 ILE A O 1
ATOM 1476 N N . VAL A 1 191 ? 13.224 1.016 -15.357 1.00 90.81 191 VAL A N 1
ATOM 1477 C CA . VAL A 1 191 ? 14.004 1.508 -16.502 1.00 90.81 191 VAL A CA 1
ATOM 1478 C C . VAL A 1 191 ? 14.006 0.489 -17.637 1.00 90.81 191 VAL A C 1
ATOM 1480 O O . VAL A 1 191 ? 14.187 -0.713 -17.440 1.00 90.81 191 VAL A O 1
ATOM 1483 N N . LYS A 1 192 ? 13.817 0.971 -18.864 1.00 89.31 192 LYS A N 1
ATOM 1484 C CA . LYS A 1 192 ? 13.760 0.147 -20.068 1.00 89.31 192 LYS A CA 1
ATOM 1485 C C . LYS A 1 192 ? 15.094 -0.559 -20.311 1.00 89.31 192 LYS A C 1
ATOM 1487 O O . LYS A 1 192 ? 16.148 0.066 -20.337 1.00 89.31 192 LYS A O 1
ATOM 1492 N N . GLY A 1 193 ? 15.037 -1.871 -20.538 1.00 84.12 193 GLY A N 1
ATOM 1493 C CA . GLY A 1 193 ? 16.224 -2.703 -20.766 1.00 84.12 193 GLY A CA 1
ATOM 1494 C C . GLY A 1 193 ? 16.963 -3.113 -19.488 1.00 84.12 193 GLY A C 1
ATOM 1495 O O . GLY A 1 193 ? 17.831 -3.983 -19.558 1.00 84.12 193 GLY A O 1
ATOM 1496 N N . GLN A 1 194 ? 16.594 -2.562 -18.327 1.00 86.88 194 GLN A N 1
ATOM 1497 C CA . GLN A 1 194 ? 17.035 -3.069 -17.035 1.00 86.88 194 GLN A CA 1
ATOM 1498 C C . GLN A 1 194 ? 16.155 -4.254 -16.634 1.00 86.88 194 GLN A C 1
ATOM 1500 O O . GLN A 1 194 ? 14.932 -4.223 -16.767 1.00 86.88 194 GLN A O 1
ATOM 1505 N N . LYS A 1 195 ? 16.788 -5.327 -16.159 1.00 87.62 195 LYS A N 1
ATOM 1506 C CA . LYS A 1 195 ? 16.068 -6.492 -15.649 1.00 87.62 195 LYS A CA 1
ATOM 1507 C C . LYS A 1 195 ? 15.410 -6.130 -14.318 1.00 87.62 195 LYS A C 1
ATOM 1509 O O . LYS A 1 195 ? 16.100 -5.653 -13.422 1.00 87.62 195 LYS A O 1
ATOM 1514 N N . SER A 1 196 ? 14.119 -6.410 -14.180 1.00 91.38 196 SER A N 1
ATOM 1515 C CA . SER A 1 196 ? 13.419 -6.269 -12.904 1.00 91.38 196 SER A CA 1
ATOM 1516 C C . SER A 1 196 ? 13.802 -7.364 -11.914 1.00 91.38 196 SER A C 1
ATOM 1518 O O . SER A 1 196 ? 14.030 -8.519 -12.290 1.00 91.38 196 SER A O 1
ATOM 1520 N N . ASP A 1 197 ? 13.812 -7.013 -10.632 1.00 93.94 197 ASP A N 1
ATOM 1521 C CA . ASP A 1 197 ? 14.083 -7.944 -9.535 1.00 93.94 197 ASP A CA 1
ATOM 1522 C C . ASP A 1 197 ? 12.962 -8.978 -9.368 1.00 93.94 197 ASP A C 1
ATOM 1524 O O . ASP A 1 197 ? 13.199 -10.142 -9.031 1.00 93.94 197 ASP A O 1
ATOM 1528 N N . LEU A 1 198 ? 11.721 -8.570 -9.652 1.00 95.50 198 LEU A N 1
ATOM 1529 C CA . LEU A 1 198 ? 10.563 -9.451 -9.691 1.00 95.50 198 LEU A CA 1
ATOM 1530 C C . LEU A 1 198 ? 9.622 -9.078 -10.832 1.00 95.50 198 LEU A C 1
ATOM 1532 O O . LEU A 1 198 ? 9.097 -7.973 -10.880 1.00 95.50 198 LEU A O 1
ATOM 1536 N N . GLU A 1 199 ? 9.317 -10.059 -11.676 1.00 95.25 199 GLU A N 1
ATOM 1537 C CA . GLU A 1 199 ? 8.275 -9.955 -12.698 1.00 95.25 199 GLU A CA 1
ATOM 1538 C C . GLU A 1 199 ? 7.146 -10.950 -12.424 1.00 95.25 199 GLU A C 1
ATOM 1540 O O . GLU A 1 199 ? 7.378 -12.105 -12.025 1.00 95.25 199 GLU A O 1
ATOM 1545 N N . VAL A 1 200 ? 5.913 -10.500 -12.636 1.00 95.50 200 VAL A N 1
ATOM 1546 C CA . VAL A 1 200 ? 4.689 -11.282 -12.471 1.00 95.50 200 VAL A CA 1
ATOM 1547 C C . VAL A 1 200 ? 3.760 -11.020 -13.651 1.00 95.50 200 VAL A C 1
ATOM 1549 O O . VAL A 1 200 ? 3.434 -9.874 -13.949 1.00 95.50 200 VAL A O 1
ATOM 1552 N N . ASP A 1 201 ? 3.273 -12.099 -14.259 1.00 96.38 201 ASP A N 1
ATOM 1553 C CA . ASP A 1 201 ? 2.175 -12.034 -15.218 1.00 96.38 201 ASP A CA 1
ATOM 1554 C C . ASP A 1 201 ? 0.840 -11.943 -14.477 1.00 96.38 201 ASP A C 1
ATOM 1556 O O . ASP A 1 201 ? 0.472 -12.840 -13.714 1.00 96.38 201 ASP A O 1
ATOM 1560 N N . ILE A 1 202 ? 0.113 -10.854 -14.708 1.00 96.12 202 ILE A N 1
ATOM 1561 C CA . ILE A 1 202 ? -1.233 -10.613 -14.191 1.00 96.12 202 ILE A CA 1
ATOM 1562 C C . ILE A 1 202 ? -2.192 -10.332 -15.347 1.00 96.12 202 ILE A C 1
ATOM 1564 O O . ILE A 1 202 ? -1.781 -10.032 -16.466 1.00 96.12 202 ILE A O 1
ATOM 1568 N N . ALA A 1 203 ? -3.497 -10.430 -15.097 1.00 96.56 203 ALA A N 1
ATOM 1569 C CA . ALA A 1 203 ? -4.471 -10.023 -16.103 1.00 96.56 203 ALA A CA 1
ATOM 1570 C C . ALA A 1 203 ? -4.351 -8.506 -16.353 1.00 96.56 203 ALA A C 1
ATOM 1572 O O . ALA A 1 203 ? -4.324 -7.755 -15.380 1.00 96.56 203 ALA A O 1
ATOM 1573 N N . PRO A 1 204 ? -4.352 -8.031 -17.610 1.00 97.69 204 PRO A N 1
ATOM 1574 C CA . PRO A 1 204 ? -4.326 -6.601 -17.879 1.00 97.69 204 PRO A CA 1
ATOM 1575 C C . PRO A 1 204 ? -5.493 -5.839 -17.235 1.00 97.69 204 PRO A C 1
ATOM 1577 O O . PRO A 1 204 ? -6.596 -6.384 -17.058 1.00 97.69 204 PRO A O 1
ATOM 1580 N N . GLY A 1 205 ? -5.252 -4.568 -16.913 1.00 97.00 205 GLY A N 1
ATOM 1581 C CA . GLY A 1 205 ? -6.262 -3.626 -16.431 1.00 97.00 205 GLY A CA 1
ATOM 1582 C C . GLY A 1 205 ? -5.842 -2.832 -15.196 1.00 97.00 205 GLY A C 1
ATOM 1583 O O . GLY A 1 205 ? -4.661 -2.719 -14.872 1.00 97.00 205 GLY A O 1
ATOM 1584 N N . LEU A 1 206 ? -6.838 -2.273 -14.510 1.00 97.38 206 LEU A N 1
ATOM 1585 C CA . LEU A 1 206 ? -6.651 -1.418 -13.342 1.00 97.38 206 LEU A CA 1
ATOM 1586 C C . LEU A 1 206 ? -6.641 -2.235 -12.048 1.00 97.38 206 LEU A C 1
ATOM 1588 O O . LEU A 1 206 ? -7.411 -3.182 -11.873 1.00 97.38 206 LEU A O 1
ATOM 1592 N N . TYR A 1 207 ? -5.785 -1.834 -11.116 1.00 97.69 207 TYR A N 1
ATOM 1593 C CA . TYR A 1 207 ? -5.633 -2.463 -9.812 1.00 97.69 207 TYR A CA 1
ATOM 1594 C C . TYR A 1 207 ? -5.508 -1.405 -8.721 1.00 97.69 207 TYR A C 1
ATOM 1596 O O . TYR A 1 207 ? -4.746 -0.452 -8.848 1.00 97.69 207 TYR A O 1
ATOM 1604 N N . LYS A 1 208 ? -6.209 -1.604 -7.606 1.00 96.69 208 LYS A N 1
ATOM 1605 C CA . LYS A 1 208 ? -5.883 -0.941 -6.343 1.00 96.69 208 LYS A CA 1
ATOM 1606 C C . LYS A 1 208 ? -4.681 -1.653 -5.731 1.00 96.69 208 LYS A C 1
ATOM 1608 O O . LYS A 1 208 ? -4.682 -2.880 -5.636 1.00 96.69 208 LYS A O 1
ATOM 1613 N N . CYS A 1 209 ? -3.684 -0.898 -5.304 1.00 96.19 209 CYS A N 1
ATOM 1614 C CA . CYS A 1 209 ? -2.438 -1.385 -4.734 1.00 96.19 209 CYS A CA 1
ATOM 1615 C C . CYS A 1 209 ? -2.230 -0.782 -3.345 1.00 96.19 209 CYS A C 1
ATOM 1617 O O . CYS A 1 209 ? -2.399 0.422 -3.153 1.00 96.19 209 CYS A O 1
ATOM 1619 N N . GLN A 1 210 ? -1.849 -1.621 -2.384 1.00 94.94 210 GLN A N 1
ATOM 1620 C CA . GLN A 1 210 ? -1.422 -1.195 -1.057 1.00 94.94 210 GLN A CA 1
ATOM 1621 C C . GLN A 1 210 ? -0.229 -2.026 -0.601 1.00 94.94 210 GLN A C 1
ATOM 1623 O O . GLN A 1 210 ? -0.195 -3.245 -0.782 1.00 94.94 210 GLN A O 1
ATOM 1628 N N . VAL A 1 211 ? 0.738 -1.358 0.014 1.00 95.12 211 VAL A N 1
ATOM 1629 C CA . VAL A 1 211 ? 1.942 -1.969 0.562 1.00 95.12 211 VAL A CA 1
ATOM 1630 C C . VAL A 1 211 ? 1.795 -2.083 2.072 1.00 95.12 211 VAL A C 1
ATOM 1632 O O . VAL A 1 211 ? 1.404 -1.135 2.751 1.00 95.12 211 VAL A O 1
ATOM 1635 N N . TYR A 1 212 ? 2.115 -3.259 2.597 1.00 93.00 212 TYR A N 1
ATOM 1636 C CA . TYR A 1 212 ? 2.119 -3.559 4.022 1.00 93.00 212 TYR A CA 1
ATOM 1637 C C . TYR A 1 212 ? 3.531 -3.919 4.461 1.00 93.00 212 TYR A C 1
ATOM 1639 O O . TYR A 1 212 ? 4.162 -4.775 3.846 1.00 93.00 212 TYR A O 1
ATOM 1647 N N . ILE A 1 213 ? 3.993 -3.314 5.551 1.00 92.00 213 ILE A N 1
ATOM 1648 C CA . ILE A 1 213 ? 5.278 -3.634 6.168 1.00 92.00 213 ILE A CA 1
ATOM 1649 C C . ILE A 1 213 ? 5.038 -4.616 7.305 1.00 92.00 213 ILE A C 1
ATOM 1651 O O . ILE A 1 213 ? 4.262 -4.347 8.230 1.00 92.00 213 ILE A O 1
ATOM 1655 N N . PHE A 1 214 ? 5.739 -5.735 7.248 1.00 90.81 214 PHE A N 1
ATOM 1656 C CA . PHE A 1 214 ? 5.752 -6.761 8.271 1.00 90.81 214 PHE A CA 1
ATOM 1657 C C . PHE A 1 214 ? 7.074 -6.737 9.020 1.00 90.81 214 PHE A C 1
ATOM 1659 O O . PHE A 1 214 ? 8.132 -6.685 8.396 1.00 90.81 214 PHE A O 1
ATOM 1666 N N . LYS A 1 215 ? 7.004 -6.837 10.349 1.00 85.25 215 LYS A N 1
ATOM 1667 C CA . LYS A 1 215 ? 8.171 -7.103 11.194 1.00 85.25 215 LYS A CA 1
ATOM 1668 C C . LYS A 1 215 ? 8.192 -8.576 11.570 1.00 85.25 215 LYS A C 1
ATOM 1670 O O . LYS A 1 215 ? 7.262 -9.071 12.213 1.00 85.25 215 LYS A O 1
ATOM 1675 N N . PHE A 1 216 ? 9.255 -9.258 11.174 1.00 83.00 216 PHE A N 1
ATOM 1676 C CA . PHE A 1 216 ? 9.635 -10.565 11.692 1.00 83.00 216 PHE A CA 1
ATOM 1677 C C . PHE A 1 216 ? 10.850 -10.389 12.622 1.00 83.00 216 PHE A C 1
ATOM 1679 O O . PHE A 1 216 ? 11.451 -9.317 12.617 1.00 83.00 216 PHE A O 1
ATOM 1686 N N . PRO A 1 217 ? 11.184 -11.377 13.474 1.00 79.44 217 PRO A N 1
ATOM 1687 C CA . PRO A 1 217 ? 12.235 -11.221 14.484 1.00 79.44 217 PRO A CA 1
ATOM 1688 C C . PRO A 1 217 ? 13.578 -10.706 13.945 1.00 79.44 217 PRO A C 1
ATOM 1690 O O . PRO A 1 217 ? 14.197 -9.882 14.610 1.00 79.44 217 PRO A O 1
ATOM 1693 N N . ASP A 1 218 ? 13.961 -11.125 12.737 1.00 79.44 218 ASP A N 1
ATOM 1694 C CA . ASP A 1 218 ? 15.273 -10.833 12.146 1.00 79.44 218 ASP A CA 1
ATOM 1695 C C . ASP A 1 218 ? 15.190 -10.062 10.816 1.00 79.44 218 ASP A C 1
ATOM 1697 O O . ASP A 1 218 ? 16.207 -9.874 10.157 1.00 79.44 218 ASP A O 1
ATOM 1701 N N . ASP A 1 219 ? 13.990 -9.672 10.368 1.00 82.88 219 ASP A N 1
ATOM 1702 C CA . ASP A 1 219 ? 13.807 -9.147 9.010 1.00 82.88 219 ASP A CA 1
ATOM 1703 C C . ASP A 1 219 ? 12.529 -8.304 8.859 1.00 82.88 219 ASP A C 1
ATOM 1705 O O . ASP A 1 219 ? 11.545 -8.466 9.596 1.00 82.88 219 ASP A O 1
ATOM 1709 N N . TYR A 1 220 ? 12.523 -7.447 7.843 1.00 86.69 220 TYR A N 1
ATOM 1710 C CA . TYR A 1 220 ? 11.350 -6.723 7.378 1.00 86.69 220 TYR A CA 1
ATOM 1711 C C . TYR A 1 220 ? 10.862 -7.308 6.054 1.00 86.69 220 TYR A C 1
ATOM 1713 O O . TYR A 1 220 ? 11.623 -7.756 5.197 1.00 86.69 220 TYR A O 1
ATOM 1721 N N . SER A 1 221 ? 9.546 -7.349 5.874 1.00 92.50 221 SER A N 1
ATOM 1722 C CA . SER A 1 221 ? 8.964 -7.781 4.603 1.00 92.50 221 SER A CA 1
ATOM 1723 C C . SER A 1 221 ? 7.934 -6.790 4.103 1.00 92.50 221 SER A C 1
ATOM 1725 O O . SER A 1 221 ? 7.053 -6.382 4.859 1.00 92.50 221 SER A O 1
ATOM 1727 N N . TYR A 1 222 ? 7.994 -6.470 2.815 1.00 94.44 222 TYR A N 1
ATOM 1728 C CA . TYR A 1 222 ? 6.997 -5.640 2.151 1.00 94.44 222 TYR A CA 1
ATOM 1729 C C . TYR A 1 222 ? 6.067 -6.520 1.330 1.00 94.44 222 TYR A C 1
ATOM 1731 O O . TYR A 1 222 ? 6.480 -7.227 0.406 1.00 94.44 222 TYR A O 1
ATOM 1739 N N . TYR A 1 223 ? 4.789 -6.506 1.687 1.00 95.56 223 TYR A N 1
ATOM 1740 C CA . TYR A 1 223 ? 3.752 -7.208 0.944 1.00 95.56 223 TYR A CA 1
ATOM 1741 C C . TYR A 1 223 ? 3.005 -6.198 0.084 1.00 95.56 223 TYR A C 1
ATOM 1743 O O . TYR A 1 223 ? 2.297 -5.335 0.599 1.00 95.56 223 TYR A O 1
ATOM 1751 N N . ILE A 1 224 ? 3.161 -6.333 -1.227 1.00 97.12 224 ILE A N 1
ATOM 1752 C CA . ILE A 1 224 ? 2.493 -5.548 -2.258 1.00 97.12 224 ILE A CA 1
ATOM 1753 C C . ILE A 1 224 ? 1.204 -6.284 -2.612 1.00 97.12 224 ILE A C 1
ATOM 1755 O O . ILE A 1 224 ? 1.232 -7.338 -3.251 1.00 97.12 224 ILE A O 1
ATOM 1759 N N . VAL A 1 225 ? 0.070 -5.764 -2.154 1.00 96.75 225 VAL A N 1
ATOM 1760 C CA . VAL A 1 225 ? -1.238 -6.400 -2.327 1.00 96.75 225 VAL A CA 1
ATOM 1761 C C . VAL A 1 225 ? -2.015 -5.661 -3.405 1.00 96.75 225 VAL A C 1
ATOM 1763 O O . VAL A 1 225 ? -2.237 -4.456 -3.297 1.00 96.75 225 VAL A O 1
ATOM 1766 N N . LEU A 1 226 ? -2.445 -6.394 -4.430 1.00 97.38 226 LEU A N 1
ATOM 1767 C CA . LEU A 1 226 ? -3.213 -5.882 -5.557 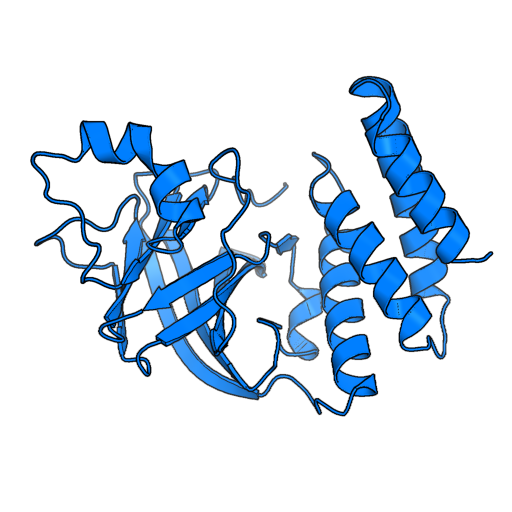1.00 97.38 226 LEU A CA 1
ATOM 1768 C C . LEU A 1 226 ? -4.623 -6.468 -5.569 1.00 97.38 226 LEU A C 1
ATOM 1770 O O . LEU A 1 226 ? -4.817 -7.675 -5.433 1.00 97.38 226 LEU A O 1
ATOM 1774 N N . SER A 1 227 ? -5.597 -5.599 -5.798 1.00 95.56 227 SER A N 1
ATOM 1775 C CA . SER A 1 227 ? -7.015 -5.914 -5.949 1.00 95.56 227 SER A CA 1
ATOM 1776 C C . SER A 1 227 ? -7.478 -5.371 -7.292 1.00 95.56 227 SER A C 1
ATOM 1778 O O . SER A 1 227 ? -7.325 -4.176 -7.544 1.00 95.56 227 SER A O 1
ATOM 1780 N N . LYS A 1 228 ? -8.029 -6.220 -8.166 1.00 95.62 228 LYS A N 1
ATOM 1781 C CA . LYS A 1 228 ? -8.500 -5.764 -9.483 1.00 95.62 228 LYS A CA 1
ATOM 1782 C C . LYS A 1 228 ? -9.625 -4.736 -9.311 1.00 95.62 228 LYS A C 1
ATOM 1784 O O . LYS A 1 228 ? -10.439 -4.857 -8.399 1.00 95.62 228 LYS A O 1
ATOM 1789 N N . SER A 1 229 ? -9.632 -3.711 -10.155 1.00 93.94 229 SER A N 1
ATOM 1790 C CA . SER A 1 229 ? -10.584 -2.601 -10.121 1.00 93.94 229 SER A CA 1
ATOM 1791 C C . SER A 1 229 ? -11.073 -2.292 -11.531 1.00 93.94 229 SER A C 1
ATOM 1793 O O . SER A 1 229 ? -10.349 -2.487 -12.505 1.00 93.94 229 SER A O 1
ATOM 1795 N N . GLU A 1 230 ? -12.290 -1.776 -11.637 1.00 90.69 230 GLU A N 1
ATOM 1796 C CA . GLU A 1 230 ? -12.813 -1.174 -12.872 1.00 90.69 230 GLU A CA 1
ATOM 1797 C C . GLU A 1 230 ? -12.766 0.360 -12.813 1.00 90.69 230 GLU A C 1
ATOM 1799 O O . GLU A 1 230 ? -12.885 1.041 -13.828 1.00 90.69 230 GLU A O 1
ATOM 1804 N N . GLU A 1 231 ? -12.552 0.918 -11.621 1.00 86.00 231 GLU A N 1
ATOM 1805 C CA . GLU A 1 231 ? -12.542 2.356 -11.395 1.00 86.00 231 GLU A CA 1
ATOM 1806 C C . GLU A 1 231 ? -11.154 2.940 -11.659 1.00 86.00 231 GLU A C 1
ATOM 1808 O O . GLU A 1 231 ? -10.188 2.638 -10.951 1.00 86.00 231 GLU A O 1
ATOM 1813 N N . ALA A 1 232 ? -11.073 3.828 -12.649 1.00 78.31 232 ALA A N 1
ATOM 1814 C CA . ALA A 1 232 ? -9.925 4.699 -12.839 1.00 78.31 232 ALA A CA 1
ATOM 1815 C C . ALA A 1 232 ? -10.044 5.888 -11.880 1.00 78.31 232 ALA A C 1
ATOM 1817 O O . ALA A 1 232 ? -10.885 6.771 -12.060 1.00 78.31 232 ALA A O 1
ATOM 1818 N N . LYS A 1 233 ? -9.192 5.924 -10.855 1.00 82.62 233 LYS A N 1
ATOM 1819 C CA . LYS A 1 233 ? -9.092 7.058 -9.938 1.00 82.62 233 LYS A CA 1
ATOM 1820 C C . LYS A 1 233 ? -7.680 7.618 -9.982 1.00 82.62 233 LYS A C 1
ATOM 1822 O O . LYS A 1 233 ? -6.721 6.878 -9.790 1.00 82.62 233 LYS A O 1
ATOM 1827 N N . LYS A 1 234 ? -7.561 8.929 -10.209 1.00 84.56 234 LYS A N 1
ATOM 1828 C CA . LYS A 1 234 ? -6.275 9.624 -10.093 1.00 84.56 234 LYS A CA 1
ATOM 1829 C C . LYS A 1 234 ? -5.786 9.512 -8.648 1.00 84.56 234 LYS A C 1
ATOM 1831 O O . LYS A 1 234 ? -6.578 9.722 -7.719 1.00 84.56 234 LYS A O 1
ATOM 1836 N N . ASN A 1 235 ? -4.512 9.182 -8.459 1.00 90.62 235 ASN A N 1
ATOM 1837 C CA . ASN A 1 235 ? -3.925 9.267 -7.124 1.00 90.62 235 ASN A CA 1
ATOM 1838 C C . ASN A 1 235 ? -3.747 10.750 -6.758 1.00 90.62 235 ASN A C 1
ATOM 1840 O O . ASN A 1 235 ? -3.762 11.624 -7.626 1.00 90.62 235 ASN A O 1
ATOM 1844 N N . ASN A 1 236 ? -3.679 11.039 -5.461 1.00 87.06 236 ASN A N 1
ATOM 1845 C CA . ASN A 1 236 ? -3.520 12.401 -4.943 1.00 87.06 236 ASN A CA 1
ATOM 1846 C C . ASN A 1 236 ? -2.285 12.463 -4.044 1.00 87.06 236 ASN A C 1
ATOM 1848 O O . ASN A 1 236 ? -2.340 13.000 -2.937 1.00 87.06 236 ASN A O 1
ATOM 1852 N N . GLU A 1 237 ? -1.205 11.835 -4.497 1.00 86.44 237 GLU A N 1
ATOM 1853 C CA . GLU A 1 237 ? 0.073 11.869 -3.806 1.00 86.44 237 GLU A CA 1
ATOM 1854 C C . GLU A 1 237 ? 0.765 13.202 -4.103 1.00 86.44 237 GLU A C 1
ATOM 1856 O O . GLU A 1 237 ? 0.730 13.710 -5.227 1.00 86.44 237 GLU A O 1
ATOM 1861 N N . THR A 1 238 ? 1.364 13.789 -3.072 1.00 83.12 238 THR A N 1
ATOM 1862 C CA . THR A 1 238 ? 2.125 15.045 -3.165 1.00 83.12 238 THR A CA 1
ATOM 1863 C C . THR A 1 238 ? 3.628 14.819 -3.060 1.00 83.12 238 THR A C 1
ATOM 1865 O O . THR A 1 238 ? 4.399 15.720 -3.366 1.00 83.12 238 THR A O 1
ATOM 1868 N N . GLU A 1 239 ? 4.036 13.633 -2.617 1.00 85.38 239 GLU A N 1
ATOM 1869 C CA . GLU A 1 239 ? 5.420 13.223 -2.401 1.00 85.38 239 GLU A CA 1
ATOM 1870 C C . GLU A 1 239 ? 5.526 11.694 -2.475 1.00 85.38 239 GLU A C 1
ATOM 1872 O O . GLU A 1 239 ? 4.518 10.986 -2.397 1.00 85.38 239 GLU A O 1
ATOM 1877 N N . ILE A 1 240 ? 6.749 11.183 -2.620 1.00 84.25 240 ILE A N 1
ATOM 1878 C CA . ILE A 1 240 ? 7.030 9.758 -2.437 1.00 84.25 240 ILE A CA 1
ATOM 1879 C C . ILE A 1 240 ? 6.987 9.483 -0.938 1.00 84.25 240 ILE A C 1
ATOM 1881 O O . ILE A 1 240 ? 7.705 10.115 -0.165 1.00 84.25 240 ILE A O 1
ATOM 1885 N N . ILE A 1 241 ? 6.146 8.542 -0.521 1.00 86.00 241 ILE A N 1
ATOM 1886 C CA . ILE A 1 241 ? 6.074 8.181 0.890 1.00 86.00 241 ILE A CA 1
ATOM 1887 C C . ILE A 1 241 ? 7.260 7.300 1.282 1.00 86.00 241 ILE A C 1
ATOM 1889 O O . ILE A 1 241 ? 7.665 6.420 0.519 1.00 86.00 241 ILE A O 1
ATOM 1893 N N . THR A 1 242 ? 7.752 7.467 2.505 1.00 84.31 242 THR A N 1
ATOM 1894 C CA . THR A 1 242 ? 8.702 6.525 3.098 1.00 84.31 242 THR A CA 1
ATOM 1895 C C . THR A 1 242 ? 7.976 5.609 4.073 1.00 84.31 242 THR A C 1
ATOM 1897 O O . THR A 1 242 ? 7.308 6.046 5.011 1.00 84.31 242 THR A O 1
ATOM 1900 N N . LEU A 1 243 ? 8.098 4.312 3.825 1.00 82.31 243 LEU A N 1
ATOM 1901 C CA . LEU A 1 243 ? 7.608 3.223 4.649 1.00 82.31 243 LEU A CA 1
ATOM 1902 C C . LEU A 1 243 ? 8.764 2.704 5.505 1.00 82.31 243 LEU A C 1
ATOM 1904 O O . LEU A 1 243 ? 9.282 1.617 5.281 1.00 82.31 243 LEU A O 1
ATOM 1908 N N . GLU A 1 244 ? 9.171 3.508 6.482 1.00 72.88 244 GLU A N 1
ATOM 1909 C CA . GLU A 1 244 ? 10.237 3.140 7.410 1.00 72.88 244 GLU A CA 1
ATOM 1910 C C . GLU A 1 244 ? 9.753 2.102 8.432 1.00 72.88 244 GLU A C 1
ATOM 1912 O O . GLU A 1 244 ? 8.668 2.248 9.020 1.00 72.88 244 GLU A O 1
ATOM 1917 N N . PRO A 1 245 ? 10.563 1.073 8.724 1.00 63.62 245 PRO A N 1
ATOM 1918 C CA . PRO A 1 245 ? 10.381 0.302 9.932 1.00 63.62 245 PRO A CA 1
ATOM 1919 C C . PRO A 1 245 ? 10.684 1.197 11.139 1.00 63.62 245 PRO A C 1
ATOM 1921 O O . PRO A 1 245 ? 11.836 1.493 11.429 1.00 63.62 245 PRO A O 1
ATOM 1924 N N . LEU A 1 246 ? 9.642 1.648 11.839 1.00 55.94 246 LEU A N 1
ATOM 1925 C CA . LEU A 1 246 ? 9.810 2.391 13.090 1.00 55.94 246 LEU A CA 1
ATOM 1926 C C . LEU A 1 246 ? 10.522 1.490 14.118 1.00 55.94 246 LEU A C 1
ATOM 1928 O O . LEU A 1 246 ? 10.003 0.417 14.457 1.00 55.94 246 LEU A O 1
ATOM 1932 N N . GLU A 1 247 ? 11.698 1.922 14.581 1.00 48.06 247 GLU A N 1
ATOM 1933 C CA . GLU A 1 247 ? 12.421 1.326 15.716 1.00 48.06 247 GLU A CA 1
ATOM 1934 C C . GLU A 1 247 ? 11.690 1.543 17.049 1.00 48.06 247 GLU A C 1
ATOM 1936 O O . GLU A 1 247 ? 11.215 2.674 17.317 1.00 48.06 247 GLU A O 1
#

Secondary structure (DSSP, 8-state):
--HHHHHHHHHHHTTS-HHHHHHHHHHHHHHHHHHHHH-SS--HHHHHHHHHHHHHHTTSTT--HHHHHHHHHHHHHHHHHTT--S-EEEEEEEEEEEESSSEEEEEEGGGPBPGGGHHHHHHTHHHHHHTTSEEEEE-SS-EEEEEEEEEEESSS----TTTGGGEEEEPPPEEEEESS-EEEEEESS-BTTSPPSEEEE--SEEEEEEEEEEEETTEEEEEEEEEEES-------SSPEE-----

Sequence (247 aa):
MDVSRLKEETYQALKLGARERFKKLKQIGHEALSQYKSLKDPCVEDLKDYIEIFKIIVKVPAISTAFNMALAKAMSKYLTLLGCNNAIVLFKKSTKILLDSASIAIGDQSYAIDQTNLSEAIDHTVELINHGQCYIFGTGSDGEFNIQVRIVEAPEPVLTPKEYKNIIGTSPIVTLNFPTGKLSVCDGLIVKGQKSDLEVDIAPGLYKCQVYIFKFPDDYSYYIVLSKSEEAKKNNETEIITLEPLE

Radius of gyration: 18.23 Å; chains: 1; bounding box: 43×40×45 Å

pLDDT: mean 89.5, std 7.32, range [48.06, 97.69]

Organism: Parachlamydia acanthamoebae (strain UV7) (NCBI:txid765952)